Protein AF-A0A3P8JRS4-F1 (afdb_monomer)

InterPro domains:
  IPR000023 Phosphofructokinase domain [PF00365] (2-222)
  IPR022953 ATP-dependent 6-phosphofructokinase [PR00476] (5-24)
  IPR022953 ATP-dependent 6-phosphofructokinase [PR00476] (89-105)
  IPR022953 ATP-dependent 6-phosphofructokinase [PR00476] (116-133)
  IPR022953 ATP-dependent 6-phosphofructokinase [PR00476] (134-152)
  IPR022953 ATP-dependent 6-phosphofructokinase [PR00476] (155-171)
  IPR022953 ATP-dependent 6-phosphofructokinase [PR00476] (173-190)
  IPR022953 ATP-dependent 6-phosphofructokinase [PR00476] (208-220)
  IPR035966 Phosphofructokinase superfamily [G3DSA:3.40.50.460] (135-222)
  IPR035966 Phosphofructokinase superfamily [SSF53784] (1-224)

Organism: Raou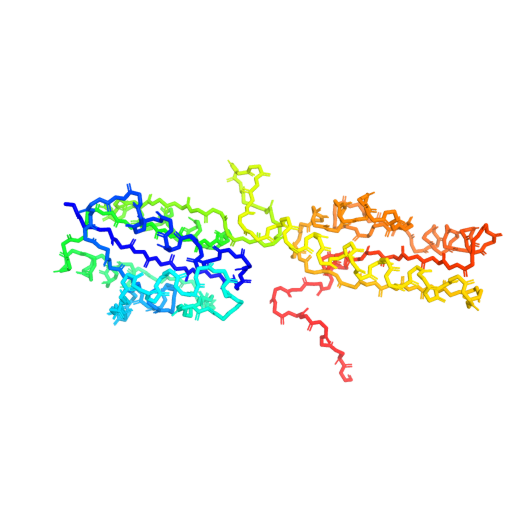ltella terrigena (NCBI:txid577)

pLDDT: mean 90.68, std 11.46, range [32.22, 98.31]

Foldseek 3Di:
DEEEEFEAEDDFQQQLLVVLVVVVVDPHHYWYFAAGLVSLQVVRTDDDDNVNSVVCRRPPDDPGDHHYDPDDDDPVSLVSSVVSCVVVPHQAYEYEYDPSNVVVQVVSVVVVHHYHYAAADLLCPHPPDNDHGRNVVLLVVLLVVLVVVVVVLQVAAPEEAEAEDENQQHQPSQVSSCVVNVAPEGQHNVDADDPVVVVVSLVVVSVVGRYHYYYYYQPSDVPDDVVPPPPPDD

Mean predicted aligned error: 5.43 Å

Structure (mmCIF, N/CA/C/O backbone):
data_AF-A0A3P8JRS4-F1
#
_entry.id   AF-A0A3P8JRS4-F1
#
loop_
_atom_site.group_PDB
_atom_site.id
_atom_site.type_symbol
_atom_site.label_atom_id
_atom_site.label_alt_id
_atom_site.label_comp_id
_atom_site.label_asym_id
_atom_site.label_entity_id
_atom_site.label_seq_id
_atom_site.pdbx_PDB_ins_code
_atom_site.Cartn_x
_atom_site.Cartn_y
_atom_site.Cartn_z
_atom_site.occupancy
_atom_site.B_iso_or_equiv
_atom_site.auth_seq_id
_atom_site.auth_comp_id
_atom_site.auth_asym_id
_atom_site.auth_atom_id
_atom_site.pdbx_PDB_model_num
ATOM 1 N N . MET A 1 1 ? -23.591 4.984 18.966 1.00 91.81 1 MET A N 1
ATOM 2 C CA . MET A 1 1 ? -22.718 4.035 18.251 1.00 91.81 1 MET A CA 1
ATOM 3 C C . MET A 1 1 ? -21.276 4.450 18.485 1.00 91.81 1 MET A C 1
ATOM 5 O O . MET A 1 1 ? -21.018 5.651 18.497 1.00 91.81 1 MET A O 1
ATOM 9 N N . LYS A 1 2 ? -20.367 3.500 18.695 1.00 96.31 2 LYS A N 1
ATOM 10 C CA . LYS A 1 2 ? -18.944 3.730 18.941 1.00 96.31 2 LYS A CA 1
ATOM 11 C C . LYS A 1 2 ? -18.099 2.838 18.036 1.00 96.31 2 LYS A C 1
ATOM 13 O O . LYS A 1 2 ? -18.239 1.616 18.063 1.00 96.31 2 LYS A O 1
ATOM 18 N N . ILE A 1 3 ? -17.232 3.448 17.237 1.00 97.06 3 ILE A N 1
ATOM 19 C CA . ILE A 1 3 ? -16.455 2.772 16.194 1.00 97.06 3 ILE A CA 1
ATOM 20 C C . ILE A 1 3 ? -14.976 2.779 16.575 1.00 97.06 3 ILE A C 1
ATOM 22 O O . ILE A 1 3 ? -14.408 3.827 16.875 1.00 97.06 3 ILE A O 1
ATOM 26 N N . GLY A 1 4 ? -14.333 1.614 16.522 1.00 96.94 4 GLY A N 1
ATOM 27 C CA . GLY A 1 4 ? -12.875 1.522 16.534 1.00 96.94 4 GLY A CA 1
ATOM 28 C C . GLY A 1 4 ? -12.304 1.697 15.128 1.00 96.94 4 GLY A C 1
ATOM 29 O O . GLY A 1 4 ? -12.745 1.002 14.217 1.00 96.94 4 GLY A O 1
ATOM 30 N N . LEU A 1 5 ? -11.306 2.563 14.952 1.00 96.44 5 LEU A N 1
ATOM 31 C CA . LEU A 1 5 ? -10.536 2.698 13.713 1.00 96.44 5 LEU A CA 1
ATOM 32 C C . LEU A 1 5 ? -9.098 2.254 13.927 1.00 96.44 5 LEU A C 1
ATOM 34 O O . LEU A 1 5 ? -8.480 2.580 14.938 1.00 96.44 5 LEU A O 1
ATOM 38 N N . VAL A 1 6 ? -8.549 1.531 12.962 1.00 95.50 6 VAL A N 1
ATOM 39 C CA . VAL A 1 6 ? -7.167 1.052 13.007 1.00 95.50 6 VAL A CA 1
ATOM 40 C C . VAL A 1 6 ? -6.612 0.937 11.594 1.00 95.50 6 VAL A C 1
ATOM 42 O O . VAL A 1 6 ? -7.328 0.580 10.660 1.00 95.50 6 VAL A O 1
ATOM 45 N N . ILE A 1 7 ? -5.325 1.226 11.435 1.00 94.88 7 ILE A N 1
ATOM 46 C CA . ILE A 1 7 ? -4.608 1.015 10.177 1.00 94.88 7 ILE A CA 1
ATOM 47 C C . ILE A 1 7 ? -3.472 0.035 10.442 1.00 94.88 7 ILE A C 1
ATOM 49 O O . ILE A 1 7 ? -2.685 0.222 11.369 1.00 94.88 7 ILE A O 1
ATOM 53 N N . SER A 1 8 ? -3.406 -1.043 9.666 1.00 92.38 8 SER A N 1
ATOM 54 C CA . SER A 1 8 ? -2.388 -2.085 9.806 1.00 92.38 8 SER A CA 1
ATOM 55 C C . SER A 1 8 ? -1.908 -2.530 8.432 1.00 92.38 8 SER A C 1
ATOM 57 O O . SER A 1 8 ? -2.718 -2.826 7.555 1.00 92.38 8 SER A O 1
ATOM 59 N N . GLY A 1 9 ? -0.593 -2.579 8.242 1.00 85.94 9 GLY A N 1
ATOM 60 C CA . GLY A 1 9 ? 0.013 -2.833 6.940 1.00 85.94 9 GLY A CA 1
ATOM 61 C C . GLY A 1 9 ? 1.236 -1.956 6.715 1.00 85.94 9 GLY A C 1
ATOM 62 O O . GLY A 1 9 ? 1.842 -1.503 7.680 1.00 85.94 9 GLY A O 1
ATOM 63 N N . GLY A 1 10 ? 1.606 -1.779 5.445 1.00 83.44 10 GLY A N 1
ATOM 64 C CA . GLY A 1 10 ? 2.520 -0.707 5.047 1.00 83.44 10 GLY A CA 1
ATOM 65 C C . GLY A 1 10 ? 1.760 0.609 4.882 1.00 83.44 10 GLY A C 1
ATOM 66 O O . GLY A 1 10 ? 0.561 0.594 4.597 1.00 83.44 10 GLY A O 1
ATOM 67 N N . ASP A 1 11 ? 2.455 1.728 5.064 1.00 87.94 11 ASP A N 1
ATOM 68 C CA . ASP A 1 11 ? 1.866 3.053 4.885 1.00 87.94 11 ASP A CA 1
ATOM 69 C C . ASP A 1 11 ? 1.555 3.317 3.411 1.00 87.94 11 ASP A C 1
ATOM 71 O O . ASP A 1 11 ? 2.328 2.968 2.517 1.00 87.94 11 ASP A O 1
ATOM 75 N N . VAL A 1 12 ? 0.420 3.969 3.163 1.00 91.19 12 VAL A N 1
ATOM 76 C CA . VAL A 1 12 ? 0.027 4.399 1.821 1.00 91.19 12 VAL A CA 1
ATOM 77 C C . VAL A 1 12 ? -0.554 5.804 1.845 1.00 91.19 12 VAL A C 1
ATOM 79 O O . VAL A 1 12 ? -1.149 6.253 2.831 1.00 91.19 12 VAL A O 1
ATOM 82 N N . SER A 1 13 ? -0.451 6.490 0.710 1.00 92.62 13 SER A N 1
ATOM 83 C CA . SER A 1 13 ? -1.134 7.762 0.507 1.00 92.62 13 SER A CA 1
ATOM 84 C C . SER A 1 13 ? -2.650 7.594 0.638 1.00 92.62 13 SER A C 1
ATOM 86 O O . SER A 1 13 ? -3.247 6.673 0.082 1.00 92.62 13 SER A O 1
ATOM 88 N N . GLY A 1 14 ? -3.281 8.506 1.380 1.00 92.31 14 GLY A N 1
ATOM 89 C CA . GLY A 1 14 ? -4.721 8.485 1.647 1.00 92.31 14 GLY A CA 1
ATOM 90 C C . GLY A 1 14 ? -5.118 7.876 2.993 1.00 92.31 14 GLY A C 1
ATOM 91 O O . GLY A 1 14 ? -6.285 7.987 3.364 1.00 92.31 14 GLY A O 1
ATOM 92 N N . MET A 1 15 ? -4.180 7.315 3.768 1.00 93.81 15 MET A N 1
ATOM 93 C CA . MET A 1 15 ? -4.471 6.762 5.099 1.00 93.81 15 MET A CA 1
ATOM 94 C C . MET A 1 15 ? -5.053 7.801 6.077 1.00 93.81 15 MET A C 1
ATOM 96 O O . MET A 1 15 ? -6.022 7.519 6.779 1.00 93.81 15 MET A O 1
ATOM 100 N N . ASN A 1 16 ? -4.527 9.031 6.073 1.00 94.75 16 ASN A N 1
ATOM 101 C CA . ASN A 1 16 ? -5.040 10.115 6.915 1.00 94.75 16 ASN A CA 1
ATOM 102 C C . ASN A 1 16 ? -6.425 10.569 6.452 1.00 94.75 16 ASN A C 1
ATOM 104 O O . ASN A 1 16 ? -7.332 10.731 7.268 1.00 94.75 16 ASN A O 1
ATOM 108 N N . ASN A 1 17 ? -6.607 10.718 5.135 1.00 95.25 17 ASN A N 1
ATOM 109 C CA . ASN A 1 17 ? -7.900 11.072 4.564 1.00 95.25 17 ASN A CA 1
ATOM 110 C C . ASN A 1 17 ? -8.952 10.008 4.902 1.00 95.25 17 ASN A C 1
ATOM 112 O O . ASN A 1 17 ? -10.070 10.359 5.240 1.00 95.25 17 ASN A O 1
ATOM 116 N N . PHE A 1 18 ? -8.603 8.719 4.905 1.00 94.94 18 PHE A N 1
ATOM 117 C CA . PHE A 1 18 ? -9.506 7.660 5.357 1.00 94.94 18 PHE A CA 1
ATOM 118 C C . PHE A 1 18 ? -10.008 7.897 6.794 1.00 94.94 18 PHE A C 1
ATOM 120 O O . PHE A 1 18 ? -11.221 7.904 7.011 1.00 94.94 18 PHE A O 1
ATOM 127 N N . LEU A 1 19 ? -9.112 8.161 7.756 1.00 95.06 19 LEU A N 1
ATOM 128 C CA . LEU A 1 19 ? -9.506 8.466 9.142 1.00 95.06 19 LEU A CA 1
ATOM 129 C C . LEU A 1 19 ? -10.413 9.697 9.213 1.00 95.06 19 LEU A C 1
ATOM 131 O O . LEU A 1 19 ? -11.443 9.680 9.889 1.00 95.06 19 LEU A O 1
ATOM 135 N N . PHE A 1 20 ? -10.048 10.749 8.480 1.00 95.88 20 PHE A N 1
ATOM 136 C CA . PHE A 1 20 ? -10.825 11.978 8.409 1.00 95.88 20 PHE A CA 1
ATOM 137 C C . PHE A 1 20 ? -12.221 11.753 7.816 1.00 95.88 20 PHE A C 1
ATOM 139 O O . PHE A 1 20 ? -13.203 12.196 8.408 1.00 95.88 20 PHE A O 1
ATOM 146 N N . GLN A 1 21 ? -12.338 11.048 6.686 1.00 95.81 21 GLN A N 1
ATOM 147 C CA . GLN A 1 21 ? -13.626 10.800 6.037 1.00 95.81 21 GLN A CA 1
ATOM 148 C C . GLN A 1 21 ? -14.538 9.966 6.929 1.00 95.81 21 GLN A C 1
ATOM 150 O O . GLN A 1 21 ? -15.708 10.307 7.067 1.00 95.81 21 GLN A O 1
ATOM 155 N N . VAL A 1 22 ? -14.025 8.916 7.581 1.00 94.81 22 VAL A N 1
ATOM 156 C CA . VAL A 1 22 ? -14.857 8.126 8.497 1.00 94.81 22 VAL A CA 1
ATOM 157 C C . VAL A 1 22 ? -15.367 8.995 9.642 1.00 94.81 22 VAL A C 1
ATOM 159 O O . VAL A 1 22 ? -16.564 8.981 9.898 1.00 94.81 22 VAL A O 1
ATOM 162 N N . ASN A 1 23 ? -14.508 9.811 10.263 1.00 94.25 23 ASN A N 1
ATOM 163 C CA . ASN A 1 23 ? -14.924 10.742 11.316 1.00 94.25 23 ASN A CA 1
ATOM 164 C C . ASN A 1 23 ? -15.920 11.806 10.821 1.00 94.25 23 ASN A C 1
ATOM 166 O O . ASN A 1 23 ? -16.787 12.232 11.571 1.00 94.25 23 ASN A O 1
ATOM 170 N N . ARG A 1 24 ? -15.805 12.254 9.567 1.00 94.69 24 ARG A N 1
ATOM 171 C CA . ARG A 1 24 ? -16.689 13.267 8.971 1.00 94.69 24 ARG A CA 1
ATOM 172 C C . ARG A 1 24 ? -18.069 12.719 8.595 1.00 94.69 24 ARG A C 1
ATOM 174 O O . ARG A 1 24 ? -19.036 13.472 8.609 1.00 94.69 24 ARG A O 1
ATOM 181 N N . MET A 1 25 ? -18.159 11.452 8.195 1.00 94.88 25 MET A N 1
ATOM 182 C CA . MET A 1 25 ? -19.380 10.857 7.633 1.00 94.88 25 MET A CA 1
ATOM 183 C C . MET A 1 25 ? -20.346 10.293 8.684 1.00 94.88 25 MET A C 1
ATOM 185 O O . MET A 1 25 ? -21.404 9.786 8.317 1.00 94.88 25 MET A O 1
ATOM 189 N N . THR A 1 26 ? -20.001 10.336 9.972 1.00 93.12 26 THR A N 1
ATOM 190 C CA . THR A 1 26 ? -20.804 9.729 11.039 1.00 93.12 26 THR A CA 1
ATOM 191 C C . THR A 1 26 ? -20.826 10.590 12.295 1.00 93.12 26 THR A C 1
ATOM 193 O O . THR A 1 26 ? -19.818 11.173 12.670 1.00 93.12 26 THR A O 1
ATOM 196 N N . ASP A 1 27 ? -21.939 10.540 13.026 1.00 93.19 27 ASP A N 1
ATOM 197 C CA . ASP A 1 27 ? -22.060 11.115 14.377 1.00 93.19 27 ASP A CA 1
ATOM 198 C C . ASP A 1 27 ? -21.632 10.128 15.486 1.00 93.19 27 ASP A C 1
ATOM 200 O O . ASP A 1 27 ? -21.984 10.277 16.657 1.00 93.19 27 ASP A O 1
ATOM 204 N N . ALA A 1 28 ? -20.938 9.045 15.123 1.00 94.12 28 ALA A N 1
ATOM 205 C CA . ALA A 1 28 ? -20.523 8.015 16.067 1.00 94.12 28 ALA A CA 1
ATOM 206 C C . ALA A 1 28 ? -19.265 8.445 16.824 1.00 94.12 28 ALA A C 1
ATOM 208 O O . ALA A 1 28 ? -18.406 9.136 16.283 1.00 94.12 28 ALA A O 1
ATOM 209 N N . GLU A 1 29 ? -19.117 7.977 18.062 1.00 94.75 29 GLU A N 1
ATOM 210 C CA . GLU A 1 29 ? -17.884 8.204 18.812 1.00 94.75 29 GLU A CA 1
ATOM 211 C C . GLU A 1 29 ? -16.757 7.358 18.199 1.00 94.75 29 GLU A C 1
ATOM 213 O O . GLU A 1 29 ? -16.855 6.129 18.129 1.00 94.75 29 GLU A O 1
ATOM 218 N N . ILE A 1 30 ? -15.685 8.011 17.752 1.00 95.69 30 ILE A N 1
ATOM 219 C CA . ILE A 1 30 ? -14.548 7.358 17.103 1.00 95.69 30 ILE A CA 1
ATOM 220 C C . ILE A 1 30 ? -13.426 7.112 18.113 1.00 95.69 30 ILE A C 1
ATOM 222 O O . ILE A 1 30 ? -12.975 8.021 18.804 1.00 95.69 30 ILE A O 1
ATOM 226 N N . VAL A 1 31 ? -12.927 5.877 18.161 1.00 96.00 31 VAL A N 1
ATOM 227 C CA . VAL A 1 31 ? -11.723 5.499 18.910 1.00 96.00 31 VAL A CA 1
ATOM 228 C C . VAL A 1 31 ? -10.658 5.046 17.927 1.00 96.00 31 VAL A C 1
ATOM 230 O O . VAL A 1 31 ? -10.792 3.994 17.308 1.00 96.00 31 VAL A O 1
ATOM 233 N N . ILE A 1 32 ? -9.580 5.813 17.801 1.00 96.00 32 ILE A N 1
ATOM 234 C CA . ILE A 1 32 ? -8.488 5.492 16.880 1.00 96.00 32 ILE A CA 1
ATOM 235 C C . ILE A 1 32 ? -7.404 4.718 17.635 1.00 96.00 32 ILE A C 1
ATOM 237 O O . ILE A 1 32 ? -6.925 5.167 18.673 1.00 96.00 32 ILE A O 1
ATOM 241 N N . PHE A 1 33 ? -7.008 3.556 17.122 1.00 95.44 33 PHE A N 1
ATOM 242 C CA . PHE A 1 33 ? -5.917 2.749 17.664 1.00 95.44 33 PHE A CA 1
ATOM 243 C C . PHE A 1 33 ? -4.622 2.989 16.891 1.00 95.44 33 PHE A C 1
ATOM 245 O O . PHE A 1 33 ? -4.598 2.964 15.660 1.00 95.44 33 PHE A O 1
ATOM 252 N N . ASN A 1 34 ? -3.535 3.189 17.632 1.00 93.75 34 ASN A N 1
ATOM 253 C CA . ASN A 1 34 ? -2.205 3.449 17.096 1.00 93.75 34 ASN A CA 1
ATOM 254 C C . ASN A 1 34 ? -1.345 2.176 17.124 1.00 93.75 34 ASN A C 1
ATOM 256 O O . ASN A 1 34 ? -1.328 1.485 18.139 1.00 93.75 34 ASN A O 1
ATOM 260 N N . GLY A 1 35 ? -0.601 1.880 16.054 1.00 91.50 35 GLY A N 1
ATOM 261 C CA . GLY A 1 35 ? 0.291 0.713 15.978 1.00 91.50 35 GLY A CA 1
ATOM 262 C C . GLY A 1 35 ? -0.354 -0.558 15.413 1.00 91.50 35 GLY A C 1
ATOM 263 O O . GLY A 1 35 ? 0.072 -1.668 15.741 1.00 91.50 35 GLY A O 1
ATOM 264 N N . GLY A 1 36 ? -1.399 -0.422 14.592 1.00 93.38 36 GLY A N 1
ATOM 265 C CA . GLY A 1 36 ? -2.062 -1.547 13.929 1.00 93.38 36 GLY A CA 1
ATOM 266 C C . GLY A 1 36 ? -2.592 -2.615 14.891 1.00 93.38 36 GLY A C 1
ATOM 267 O O . GLY A 1 36 ? -3.196 -2.313 15.921 1.00 93.38 36 GLY A O 1
ATOM 268 N N . ILE A 1 37 ? -2.369 -3.889 14.551 1.00 93.81 37 ILE A N 1
ATOM 269 C CA . ILE A 1 37 ? -2.844 -5.030 15.351 1.00 93.81 37 ILE A CA 1
ATOM 270 C C . ILE A 1 37 ? -2.225 -5.040 16.758 1.00 93.81 37 ILE A C 1
ATOM 272 O O . ILE A 1 37 ? -2.932 -5.327 17.722 1.00 93.81 37 ILE A O 1
ATOM 276 N N . ASN A 1 38 ? -0.946 -4.682 16.907 1.00 92.50 38 ASN A N 1
ATOM 277 C CA . ASN A 1 38 ? -0.314 -4.582 18.229 1.00 92.50 38 ASN A CA 1
ATOM 278 C C . ASN A 1 38 ? -0.989 -3.497 19.078 1.00 92.50 38 ASN A C 1
ATOM 280 O O . ASN A 1 38 ? -1.293 -3.727 20.245 1.00 92.50 38 ASN A O 1
ATOM 284 N N . GLY A 1 39 ? -1.365 -2.376 18.458 1.00 93.25 39 GLY A N 1
ATOM 285 C CA . GLY A 1 39 ? -2.170 -1.333 19.093 1.00 93.25 39 GLY A CA 1
ATOM 286 C C . GLY A 1 39 ? -3.512 -1.821 19.644 1.00 93.25 39 GLY A C 1
ATOM 287 O O . GLY A 1 39 ? -3.929 -1.401 20.724 1.00 93.25 39 GLY A O 1
ATOM 288 N N . LEU A 1 40 ? -4.183 -2.746 18.950 1.00 94.19 40 LEU A N 1
ATOM 289 C CA . LEU A 1 40 ? -5.421 -3.367 19.444 1.00 94.19 40 LEU A CA 1
ATOM 290 C C . LEU A 1 40 ? -5.169 -4.291 20.644 1.00 94.19 40 LEU A C 1
ATOM 292 O O . LEU A 1 40 ? -5.978 -4.338 21.574 1.00 94.19 40 LEU A O 1
ATOM 296 N N . ILE A 1 41 ? -4.057 -5.028 20.624 1.00 93.81 41 ILE A N 1
ATOM 297 C CA . ILE A 1 41 ? -3.644 -5.950 21.692 1.00 93.81 41 ILE A CA 1
ATOM 298 C C . ILE A 1 41 ? -3.292 -5.162 22.956 1.00 93.81 41 ILE A C 1
ATOM 300 O O . ILE A 1 41 ? -3.747 -5.504 24.051 1.00 93.81 41 ILE A O 1
ATOM 304 N N . ASP A 1 42 ? -2.523 -4.089 22.807 1.00 93.88 42 ASP A N 1
ATOM 305 C CA . ASP A 1 42 ? -2.019 -3.268 23.913 1.00 93.88 42 ASP A CA 1
ATOM 306 C C . ASP A 1 42 ? -2.957 -2.126 24.297 1.00 93.88 42 ASP A C 1
ATOM 308 O O . ASP A 1 42 ? -2.703 -1.398 25.254 1.00 93.88 42 ASP A O 1
ATOM 312 N N . ASN A 1 43 ? -4.102 -2.040 23.618 1.00 94.44 43 ASN A N 1
ATOM 313 C CA . ASN A 1 43 ? -5.149 -1.061 23.874 1.00 94.44 43 ASN A CA 1
ATOM 314 C C . ASN A 1 43 ? -4.669 0.393 23.710 1.00 94.44 43 ASN A C 1
ATOM 316 O O . ASN A 1 43 ? -5.105 1.288 24.440 1.00 94.44 43 ASN A O 1
ATOM 320 N N . CYS A 1 44 ? -3.787 0.629 22.738 1.00 93.44 44 CYS A N 1
ATOM 321 C CA . CYS A 1 44 ? -3.198 1.927 22.423 1.00 93.44 44 CYS A CA 1
ATOM 322 C C . CYS A 1 44 ? -4.194 2.819 21.670 1.00 93.44 44 CYS A C 1
ATOM 324 O O . CYS A 1 44 ? -4.033 3.094 20.481 1.00 93.44 44 CYS A O 1
ATOM 326 N N . ALA A 1 45 ? -5.247 3.252 22.361 1.00 92.88 45 ALA A N 1
ATOM 327 C CA . ALA A 1 45 ? -6.159 4.266 21.851 1.00 92.88 45 ALA A CA 1
ATOM 328 C C . ALA A 1 45 ? -5.490 5.645 21.902 1.00 92.88 45 ALA A C 1
ATOM 330 O O . ALA A 1 45 ? -4.892 6.014 22.913 1.00 92.88 45 ALA A O 1
ATOM 331 N N . ARG A 1 46 ? -5.613 6.402 20.816 1.00 88.38 46 ARG A N 1
ATOM 332 C CA . ARG A 1 46 ? -5.096 7.758 20.683 1.00 88.38 46 ARG A CA 1
ATOM 333 C C . ARG A 1 46 ? -6.261 8.726 20.551 1.00 88.38 46 ARG A C 1
ATOM 335 O O . ARG A 1 46 ? -7.128 8.543 19.699 1.00 88.38 46 ARG A O 1
ATOM 342 N N . GLU A 1 47 ? -6.254 9.763 21.376 1.00 85.88 47 GLU A N 1
ATOM 343 C CA . GLU A 1 47 ? -7.131 10.911 21.176 1.00 85.88 47 GLU A CA 1
ATOM 344 C C . GLU A 1 47 ? -6.548 11.774 20.057 1.00 85.88 47 GLU A C 1
ATOM 346 O O . GLU A 1 47 ? -5.381 12.170 20.102 1.00 85.88 47 GLU A O 1
ATOM 351 N N . ILE A 1 48 ? -7.347 12.007 19.018 1.00 89.44 48 ILE A N 1
ATOM 352 C CA . ILE A 1 48 ? -6.998 12.865 17.886 1.00 89.44 48 ILE A CA 1
ATOM 353 C C . ILE A 1 48 ? -8.143 13.853 17.727 1.00 89.44 48 ILE A C 1
ATOM 355 O O . ILE A 1 48 ? -9.305 13.449 17.638 1.00 89.44 48 ILE A O 1
ATOM 359 N N . SER A 1 49 ? -7.829 15.147 17.721 1.00 91.81 49 SER A N 1
ATOM 360 C CA . SER A 1 49 ? -8.861 16.164 17.572 1.00 91.81 49 SER A CA 1
ATOM 361 C C . SER A 1 49 ? -9.401 16.180 16.139 1.00 91.81 49 SER A C 1
ATOM 363 O O . SER A 1 49 ? -8.700 15.855 15.180 1.00 91.81 49 SER A O 1
ATOM 365 N N . THR A 1 50 ? -10.651 16.613 15.958 1.00 91.19 50 THR A N 1
ATOM 366 C CA . THR A 1 50 ? -11.220 16.798 14.611 1.00 91.19 50 THR A CA 1
ATOM 367 C C . THR A 1 50 ? -10.405 17.788 13.778 1.00 91.19 50 THR A C 1
ATOM 369 O O . THR A 1 50 ? -10.293 17.620 12.568 1.00 91.19 50 THR A O 1
ATOM 372 N N . ARG A 1 51 ? -9.796 18.787 14.426 1.00 93.12 51 ARG A N 1
ATOM 373 C CA . ARG A 1 51 ? -8.901 19.739 13.771 1.00 93.12 51 ARG A CA 1
ATOM 374 C C . ARG A 1 51 ? -7.662 19.045 13.209 1.00 93.12 51 ARG A C 1
ATOM 376 O O . ARG A 1 51 ? -7.366 19.234 12.037 1.00 93.12 51 ARG A O 1
ATOM 383 N N . ASP A 1 52 ? -7.014 18.184 13.992 1.00 93.81 52 ASP A N 1
ATOM 384 C CA . ASP A 1 52 ? -5.847 17.426 13.520 1.00 93.81 52 ASP A CA 1
ATOM 385 C C . ASP A 1 52 ? -6.217 16.493 12.359 1.00 93.81 52 ASP A C 1
ATOM 387 O O . ASP A 1 52 ? -5.472 16.377 11.389 1.00 93.81 52 ASP A O 1
ATOM 391 N N . LEU A 1 53 ? -7.395 15.858 12.404 1.00 94.12 53 LEU A N 1
ATOM 392 C CA . LEU A 1 53 ? -7.872 15.032 11.288 1.00 94.12 53 LEU A CA 1
ATOM 393 C C . LEU A 1 53 ? -8.006 15.840 9.988 1.00 94.12 53 LEU A C 1
ATOM 395 O O . LEU A 1 53 ? -7.652 15.335 8.926 1.00 94.12 53 LEU A O 1
ATOM 399 N N . VAL A 1 54 ? -8.493 17.082 10.064 1.00 94.38 54 VAL A N 1
ATOM 400 C CA . VAL A 1 54 ? -8.594 17.987 8.908 1.00 94.38 54 VAL A CA 1
ATOM 401 C C . VAL A 1 54 ? -7.206 18.417 8.440 1.00 94.38 54 VAL A C 1
ATOM 403 O O . VAL A 1 54 ? -6.880 18.235 7.265 1.00 94.38 54 VAL A O 1
ATOM 406 N N . ASP A 1 55 ? -6.384 18.938 9.352 1.00 93.88 55 ASP A N 1
ATOM 407 C CA . ASP A 1 55 ? -5.090 19.553 9.040 1.00 93.88 55 ASP A CA 1
ATOM 408 C C . ASP A 1 55 ? -4.109 18.537 8.426 1.00 93.88 55 ASP A C 1
ATOM 410 O O . ASP A 1 55 ? -3.349 18.868 7.516 1.00 93.88 55 ASP A O 1
ATOM 414 N N . PHE A 1 56 ? -4.170 17.271 8.851 1.00 93.88 56 PHE A N 1
ATOM 415 C CA . PHE A 1 56 ? -3.313 16.202 8.333 1.00 93.88 56 PHE A CA 1
ATOM 416 C C . PHE A 1 56 ? -3.973 15.330 7.256 1.00 93.88 56 PHE A C 1
ATOM 418 O O . PHE A 1 56 ? -3.323 14.416 6.743 1.00 93.88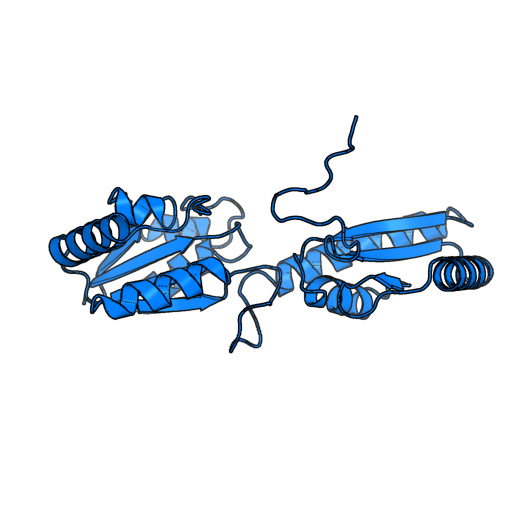 56 PHE A O 1
ATOM 425 N N . SER A 1 57 ? -5.224 15.599 6.865 1.00 93.44 57 SER A N 1
ATOM 426 C CA . SER A 1 57 ? -5.984 14.764 5.914 1.00 93.44 57 SER A CA 1
ATOM 427 C C . SER A 1 57 ? -5.250 14.513 4.589 1.00 93.44 57 SER A C 1
ATOM 429 O O . SER A 1 57 ? -5.298 13.403 4.058 1.00 93.44 57 SER A O 1
ATOM 431 N N . ILE A 1 58 ? -4.531 15.519 4.087 1.00 91.38 58 ILE A N 1
ATOM 432 C CA . ILE A 1 58 ? -3.726 15.465 2.854 1.00 91.38 58 ILE A CA 1
ATOM 433 C C . ILE A 1 58 ? -2.217 15.362 3.119 1.00 91.38 58 ILE A C 1
ATOM 435 O O . ILE A 1 58 ? -1.420 15.383 2.183 1.00 91.38 58 ILE A O 1
ATOM 439 N N . SER A 1 59 ? -1.814 15.291 4.388 1.00 90.75 59 SER A N 1
ATOM 440 C CA . SER A 1 59 ? -0.405 15.234 4.769 1.00 90.75 59 SER A CA 1
ATOM 441 C C . SER A 1 59 ? 0.200 13.871 4.420 1.00 90.75 59 SER A C 1
ATOM 443 O O . SER A 1 59 ? -0.463 12.847 4.616 1.00 90.75 59 SER A O 1
ATOM 445 N N . PRO A 1 60 ? 1.468 13.826 3.969 1.00 83.75 60 PRO A N 1
ATOM 446 C CA . PRO A 1 60 ? 2.205 12.575 3.822 1.00 83.75 60 PRO A CA 1
ATOM 447 C C . PRO A 1 60 ? 2.643 11.987 5.172 1.00 83.75 60 PRO A C 1
ATOM 449 O O . PRO A 1 60 ? 3.075 10.841 5.218 1.00 83.75 60 PRO A O 1
ATOM 452 N N . VAL A 1 61 ? 2.564 12.757 6.265 1.00 88.44 61 VAL A N 1
ATOM 453 C CA . VAL A 1 61 ? 2.958 12.304 7.604 1.00 88.44 61 VAL A CA 1
ATOM 454 C C . VAL A 1 61 ? 1.814 11.501 8.226 1.00 88.44 61 VAL A C 1
ATOM 456 O O . VAL A 1 61 ? 0.739 12.074 8.424 1.00 88.44 61 VAL A O 1
ATOM 459 N N . PRO A 1 62 ? 2.011 10.218 8.578 1.00 89.44 62 PRO A N 1
ATOM 460 C CA . PRO A 1 62 ? 0.963 9.404 9.185 1.00 89.44 62 PRO A CA 1
ATOM 461 C C . PRO A 1 62 ? 0.510 9.974 10.536 1.00 89.44 62 PRO A C 1
ATOM 463 O O . PRO A 1 62 ? 1.325 10.191 11.433 1.00 89.44 62 PRO A O 1
ATOM 466 N N . LEU A 1 63 ? -0.800 10.172 10.715 1.00 90.62 63 LEU A N 1
ATOM 467 C CA . LEU A 1 63 ? -1.383 10.552 12.013 1.00 90.62 63 LEU A CA 1
ATOM 468 C C . LEU A 1 63 ? -1.273 9.432 13.055 1.00 90.62 63 LEU A C 1
ATOM 470 O O . LEU A 1 63 ? -1.151 9.680 14.258 1.00 90.62 63 LEU A O 1
ATOM 474 N N . VAL A 1 64 ? -1.335 8.192 12.580 1.00 91.19 64 VAL A N 1
ATOM 475 C CA . VAL A 1 64 ? -1.173 6.982 13.378 1.00 91.19 64 VAL A CA 1
ATOM 476 C C . VAL A 1 64 ? -0.109 6.113 12.749 1.00 91.19 64 VAL A C 1
ATOM 478 O O . VAL A 1 64 ? -0.017 6.032 11.526 1.00 91.19 64 VAL A O 1
ATOM 481 N N . SER A 1 65 ? 0.672 5.438 13.584 1.00 87.12 65 SER A N 1
ATOM 482 C CA . SER A 1 65 ? 1.563 4.405 13.086 1.00 87.12 65 SER A CA 1
ATOM 483 C C . SER A 1 65 ? 0.734 3.226 12.588 1.00 87.12 65 SER A C 1
ATOM 485 O O . SER A 1 65 ? -0.101 2.674 13.318 1.00 87.12 65 SER A O 1
ATOM 487 N N . SER A 1 66 ? 0.976 2.830 11.341 1.00 76.62 66 SER A N 1
ATOM 488 C CA . SER A 1 66 ? 0.629 1.491 10.895 1.00 76.62 66 SER A CA 1
ATOM 489 C C . SER A 1 66 ? 1.676 0.508 11.429 1.00 76.62 66 SER A C 1
ATOM 491 O O . SER A 1 66 ? 2.794 0.874 11.794 1.00 76.62 66 SER A O 1
ATOM 493 N N . GLY A 1 67 ? 1.290 -0.754 11.573 1.00 69.12 67 GLY A N 1
ATOM 494 C CA . GLY A 1 67 ? 2.214 -1.807 11.974 1.00 69.12 67 GLY A CA 1
ATOM 495 C C . GLY A 1 67 ? 1.849 -3.110 11.293 1.00 69.12 67 GLY A C 1
ATOM 496 O O . GLY A 1 67 ? 0.677 -3.510 11.315 1.00 69.12 67 GLY A O 1
ATOM 497 N N . ARG A 1 68 ? 2.848 -3.774 10.702 1.00 70.69 68 ARG A N 1
ATOM 498 C CA . ARG A 1 68 ? 2.774 -5.197 10.362 1.00 70.69 68 ARG A CA 1
ATOM 499 C C . ARG A 1 68 ? 3.173 -5.978 11.607 1.00 70.69 68 ARG A C 1
ATOM 501 O O . ARG A 1 68 ? 4.260 -5.778 12.140 1.00 70.69 68 ARG A O 1
ATOM 508 N N . LYS A 1 69 ? 2.291 -6.849 12.093 1.00 73.19 69 LYS A N 1
ATOM 509 C CA . LYS A 1 69 ? 2.687 -7.811 13.121 1.00 73.19 69 LYS A CA 1
ATOM 510 C C . LYS A 1 69 ? 3.452 -8.935 12.426 1.00 73.19 69 LYS A C 1
ATOM 512 O O . LYS A 1 69 ? 2.876 -9.613 11.580 1.00 73.19 69 LYS A O 1
ATOM 517 N N . GLU A 1 70 ? 4.730 -9.087 12.758 1.00 63.72 70 GLU A N 1
ATOM 518 C CA . GLU A 1 70 ? 5.599 -10.125 12.182 1.00 63.72 70 GLU A CA 1
ATOM 519 C C . GLU A 1 70 ? 5.108 -11.531 12.560 1.00 63.72 70 GLU A C 1
ATOM 521 O O . GLU A 1 70 ? 5.055 -12.432 11.724 1.00 63.72 70 GLU A O 1
ATOM 526 N N . ASP A 1 71 ? 4.638 -11.687 13.800 1.00 71.94 71 ASP A N 1
ATOM 527 C CA . ASP A 1 71 ? 4.073 -12.937 14.294 1.00 71.94 71 ASP A CA 1
ATOM 528 C C . ASP A 1 71 ? 2.578 -13.071 14.001 1.00 71.94 71 ASP A C 1
ATOM 530 O O . ASP A 1 71 ? 1.763 -12.186 14.288 1.00 71.94 71 ASP A O 1
ATOM 534 N N . LYS A 1 72 ? 2.169 -14.261 13.554 1.00 79.06 72 LYS A N 1
ATOM 535 C CA . LYS A 1 72 ? 0.746 -14.608 13.481 1.00 79.06 72 LYS A CA 1
ATOM 536 C C . LYS A 1 72 ? 0.106 -14.486 14.865 1.00 79.06 72 LYS A C 1
ATOM 538 O O . LYS A 1 72 ? 0.584 -15.074 15.837 1.00 79.06 72 LYS A O 1
ATOM 543 N N . CYS A 1 73 ? -1.016 -13.767 14.938 1.00 85.56 73 CYS A N 1
ATOM 544 C CA . CYS A 1 73 ? -1.791 -13.656 16.171 1.00 85.56 73 CYS A CA 1
ATOM 545 C C . CYS A 1 73 ? -2.176 -15.037 16.708 1.00 85.56 73 CYS A C 1
ATOM 547 O O . CYS A 1 73 ? -2.762 -15.861 15.998 1.00 85.56 73 CYS A O 1
ATOM 549 N N . LYS A 1 74 ? -1.878 -15.261 17.987 1.00 91.44 74 LYS A N 1
ATOM 550 C CA . LYS A 1 74 ? -2.263 -16.466 18.724 1.00 91.44 74 LYS A CA 1
ATOM 551 C C . LYS A 1 74 ? -3.661 -16.285 19.310 1.00 91.44 74 LYS A C 1
ATOM 553 O O . LYS A 1 74 ? -4.173 -15.17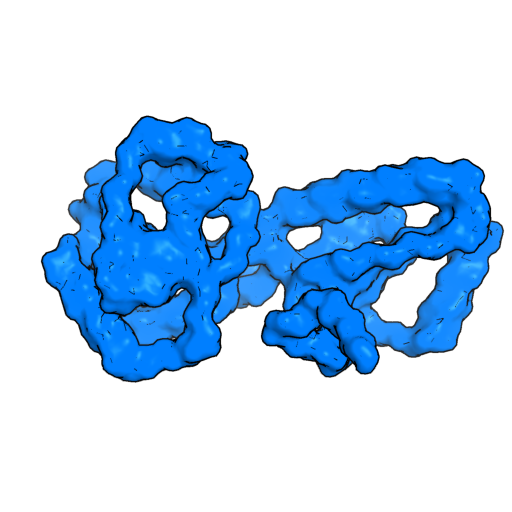3 19.401 1.00 91.44 74 LYS A O 1
ATOM 558 N N . LYS A 1 75 ? -4.279 -17.379 19.764 1.00 92.50 75 LYS A N 1
ATOM 559 C CA . LYS A 1 75 ? -5.610 -17.351 20.402 1.00 92.50 75 LYS A CA 1
ATOM 560 C C . LYS A 1 75 ? -5.701 -16.312 21.532 1.00 92.50 75 LYS A C 1
ATOM 562 O O . LYS A 1 75 ? -6.643 -15.528 21.565 1.00 92.50 75 LYS A O 1
ATOM 567 N N . PHE A 1 76 ? -4.674 -16.261 22.382 1.00 93.88 76 PHE A N 1
ATOM 568 C CA . PHE A 1 76 ? -4.569 -15.296 23.478 1.00 93.88 76 PHE A CA 1
ATOM 569 C C . PHE A 1 76 ? -4.615 -13.831 23.006 1.00 93.88 76 PHE A C 1
ATOM 571 O O . PHE A 1 76 ? -5.228 -12.994 23.666 1.00 93.88 76 PHE A O 1
ATOM 578 N N . ASP A 1 77 ? -4.034 -13.518 21.840 1.00 94.44 77 ASP A N 1
ATOM 579 C CA . ASP A 1 77 ? -4.065 -12.161 21.282 1.00 94.44 77 ASP A CA 1
ATOM 580 C C . ASP A 1 77 ? -5.497 -11.752 20.924 1.00 94.44 77 ASP A C 1
ATOM 582 O O . ASP A 1 77 ? -5.944 -10.668 21.296 1.00 94.44 77 ASP A O 1
ATOM 586 N N . TYR A 1 78 ? -6.242 -12.636 20.249 1.00 95.69 78 TYR A N 1
ATOM 587 C CA . TYR A 1 78 ? -7.642 -12.382 19.901 1.00 95.69 78 TYR A CA 1
ATOM 588 C C . TYR A 1 78 ? -8.511 -12.207 21.147 1.00 95.69 78 TYR A C 1
ATOM 590 O O . TYR A 1 78 ? -9.318 -11.284 21.199 1.00 95.69 78 TYR A O 1
ATOM 598 N N . GLU A 1 79 ? -8.326 -13.039 22.173 1.00 96.19 79 GLU A N 1
ATOM 599 C CA . GLU A 1 79 ? -9.056 -12.918 23.441 1.00 96.19 79 GLU A CA 1
ATOM 600 C C . GLU A 1 79 ? -8.769 -11.579 24.141 1.00 96.19 79 GLU A C 1
ATOM 602 O O . GLU A 1 79 ? -9.700 -10.915 24.612 1.00 96.19 79 GLU A O 1
ATOM 607 N N . LYS A 1 80 ? -7.505 -11.130 24.150 1.00 96.75 80 LYS A N 1
ATOM 608 C CA . LYS A 1 80 ? -7.112 -9.818 24.689 1.00 96.75 80 LYS A CA 1
ATOM 609 C C . LYS A 1 80 ? -7.756 -8.677 23.896 1.00 96.75 80 LYS A C 1
ATOM 611 O O . LYS A 1 80 ? -8.346 -7.781 24.498 1.00 96.75 80 LYS A O 1
ATOM 616 N N . ILE A 1 81 ? -7.732 -8.743 22.563 1.00 96.25 81 ILE A N 1
ATOM 617 C CA . ILE A 1 81 ? -8.377 -7.752 21.687 1.00 96.25 81 ILE A CA 1
ATOM 618 C C . ILE A 1 81 ? -9.888 -7.702 21.940 1.00 96.25 81 ILE A C 1
ATOM 620 O O . ILE A 1 81 ? -10.440 -6.624 22.139 1.00 96.25 81 ILE A O 1
ATOM 624 N N . VAL A 1 82 ? -10.568 -8.849 22.001 1.00 97.31 82 VAL A N 1
ATOM 625 C CA . VAL A 1 82 ? -12.015 -8.926 22.273 1.00 97.31 82 VAL A CA 1
ATOM 626 C C . VAL A 1 82 ? -12.349 -8.290 23.621 1.00 97.31 82 VAL A C 1
ATOM 628 O O . VAL A 1 82 ? -13.313 -7.529 23.721 1.00 97.31 82 VAL A O 1
ATOM 631 N N . LYS A 1 83 ? -11.538 -8.548 24.655 1.00 97.19 83 LYS A N 1
ATOM 632 C CA . LYS A 1 83 ? -11.690 -7.911 25.968 1.00 97.19 83 LYS A CA 1
ATOM 633 C C . LYS A 1 83 ? -11.538 -6.390 25.880 1.00 97.19 83 LYS A C 1
ATOM 635 O O . LYS A 1 83 ? -12.349 -5.682 26.474 1.00 97.19 83 LYS A O 1
ATOM 640 N N . ASN A 1 84 ? -10.553 -5.891 25.132 1.00 96.19 84 ASN A N 1
ATOM 641 C CA . ASN A 1 84 ? -10.319 -4.455 24.940 1.00 96.19 84 ASN A CA 1
ATOM 642 C C . ASN A 1 84 ? -11.468 -3.774 24.177 1.00 96.19 84 ASN A C 1
ATOM 644 O O . ASN A 1 84 ? -11.951 -2.719 24.585 1.00 96.19 84 ASN A O 1
ATOM 648 N N . ILE A 1 85 ? -11.953 -4.396 23.101 1.00 96.25 85 ILE A N 1
ATOM 649 C CA . ILE A 1 85 ? -13.078 -3.896 22.297 1.00 96.25 85 ILE A CA 1
ATOM 650 C C . ILE A 1 85 ? -14.350 -3.821 23.155 1.00 96.25 85 ILE A C 1
ATOM 652 O O . ILE A 1 85 ? -15.028 -2.792 23.179 1.00 96.25 85 ILE A O 1
ATOM 656 N N . ARG A 1 86 ? -14.646 -4.880 23.923 1.00 95.56 86 ARG A N 1
ATOM 657 C CA . ARG A 1 86 ? -15.819 -4.931 24.810 1.00 95.56 86 ARG A CA 1
ATOM 658 C C . ARG A 1 86 ? -15.718 -3.957 25.981 1.00 95.56 86 ARG A C 1
ATOM 660 O O . ARG A 1 86 ? -16.713 -3.319 26.310 1.00 95.56 86 ARG A O 1
ATOM 667 N N . SER A 1 87 ? -14.543 -3.801 26.594 1.00 95.88 87 SER A N 1
ATOM 668 C CA . SER A 1 87 ? -14.358 -2.865 27.715 1.00 95.88 87 SER A CA 1
ATOM 669 C C . SER A 1 87 ? -14.547 -1.408 27.287 1.00 95.88 87 SER A C 1
ATOM 671 O O . SER A 1 87 ? -15.109 -0.615 28.039 1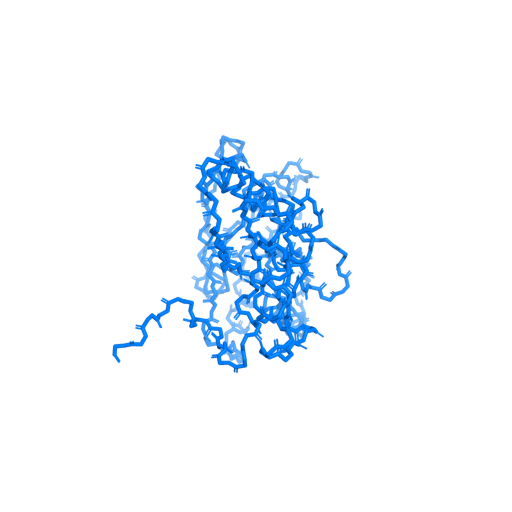.00 95.88 87 SER A O 1
ATOM 673 N N . LYS A 1 88 ? -14.162 -1.071 26.050 1.00 95.25 88 LYS A N 1
ATOM 674 C CA . LYS A 1 88 ? -14.418 0.238 25.437 1.00 95.25 88 LYS A CA 1
ATOM 675 C C . LYS A 1 88 ? -15.831 0.404 24.878 1.00 95.25 88 LYS A C 1
ATOM 677 O O . LYS A 1 88 ? -16.152 1.511 24.456 1.00 95.25 88 LYS A O 1
ATOM 682 N N . LYS A 1 89 ? -16.661 -0.648 24.909 1.00 96.19 89 LYS A N 1
ATOM 683 C CA . LYS A 1 89 ? -18.025 -0.675 24.356 1.00 96.19 89 LYS A CA 1
ATOM 684 C C . LYS A 1 89 ? -18.062 -0.283 22.873 1.00 96.19 89 LYS A C 1
ATOM 686 O O . LYS A 1 89 ? -18.888 0.528 22.473 1.00 96.19 89 LYS A O 1
ATOM 691 N N . LEU A 1 90 ? -17.125 -0.806 22.078 1.00 96.75 90 LEU A N 1
ATOM 692 C CA . LEU A 1 90 ? -17.133 -0.589 20.630 1.00 96.75 90 LEU A CA 1
ATOM 693 C C . LEU A 1 90 ? -18.204 -1.474 19.982 1.00 96.75 90 LEU A C 1
ATOM 695 O O . LEU A 1 90 ? -18.246 -2.678 20.239 1.00 96.75 90 LEU A O 1
ATOM 699 N N . ASP A 1 91 ? -19.023 -0.881 19.119 1.00 96.94 91 ASP A N 1
ATOM 700 C CA . ASP A 1 91 ? -20.059 -1.580 18.354 1.00 96.94 91 ASP A CA 1
ATOM 701 C C . ASP A 1 91 ? -19.474 -2.270 17.115 1.00 96.94 91 ASP A C 1
ATOM 703 O O . ASP A 1 91 ? -19.919 -3.349 16.720 1.00 96.94 91 ASP A O 1
ATOM 707 N N . CYS A 1 92 ? -18.459 -1.660 16.498 1.00 96.75 92 CYS A N 1
ATOM 708 C CA . CYS A 1 92 ? -17.732 -2.243 15.377 1.00 96.75 92 CYS A CA 1
ATOM 709 C C . CYS A 1 92 ? -16.275 -1.768 15.305 1.00 96.75 92 CYS A C 1
ATOM 711 O O . CYS A 1 92 ? -15.887 -0.758 15.898 1.00 96.75 92 CYS A O 1
ATOM 713 N N . LEU A 1 93 ? -15.467 -2.523 14.560 1.00 97.56 93 LEU A N 1
ATOM 714 C CA . LEU A 1 93 ? -14.084 -2.198 14.225 1.00 97.56 93 LEU A CA 1
ATOM 715 C C . LEU A 1 93 ? -13.952 -2.031 12.708 1.00 97.56 93 LEU A C 1
ATOM 717 O O . LEU A 1 93 ? -14.238 -2.966 11.961 1.00 97.56 93 LEU A O 1
ATOM 721 N N . ILE A 1 94 ? -13.474 -0.879 12.250 1.00 97.00 94 ILE A N 1
ATOM 722 C CA . ILE A 1 94 ? -13.108 -0.654 10.850 1.00 97.00 94 ILE A CA 1
ATOM 723 C C . ILE A 1 94 ? -11.583 -0.627 10.760 1.00 97.00 94 ILE A C 1
ATOM 725 O O . ILE A 1 94 ? -10.918 0.134 11.466 1.00 97.00 94 ILE A O 1
ATOM 729 N N . MET A 1 95 ? -11.025 -1.467 9.894 1.00 95.75 95 MET A N 1
ATOM 730 C CA . MET A 1 95 ? -9.584 -1.588 9.700 1.00 95.75 95 MET A CA 1
ATOM 731 C C . MET A 1 95 ? -9.204 -1.299 8.248 1.00 95.75 95 MET A C 1
ATOM 733 O O . MET A 1 95 ? -9.702 -1.949 7.331 1.00 95.75 95 MET A O 1
ATOM 737 N N . GLY A 1 96 ? -8.287 -0.353 8.051 1.00 95.50 96 GLY A N 1
ATOM 738 C CA . GLY A 1 96 ? -7.582 -0.167 6.784 1.00 95.50 96 GLY A CA 1
ATOM 739 C C . GLY A 1 96 ? -6.341 -1.054 6.736 1.00 95.50 96 GLY A C 1
ATOM 740 O O . GLY A 1 96 ? -5.554 -1.055 7.686 1.00 95.50 96 GLY A O 1
ATOM 741 N N . GLY A 1 97 ? -6.152 -1.815 5.660 1.00 93.19 97 GLY A N 1
ATOM 742 C CA . GLY A 1 97 ? -4.930 -2.599 5.499 1.00 93.19 97 GLY A CA 1
ATOM 743 C C . GLY A 1 97 ? -4.862 -3.477 4.257 1.00 93.19 97 GLY A C 1
ATOM 744 O O . GLY A 1 97 ? -5.779 -3.494 3.437 1.00 93.19 97 GLY A O 1
ATOM 745 N N . GLY A 1 98 ? -3.755 -4.214 4.155 1.00 91.81 98 GLY A N 1
ATOM 746 C CA . GLY A 1 98 ? -3.514 -5.205 3.103 1.00 91.81 98 GLY A CA 1
ATOM 747 C C . GLY A 1 98 ? -4.059 -6.602 3.439 1.00 91.81 98 GLY A C 1
ATOM 748 O O . GLY A 1 98 ? -4.822 -6.771 4.393 1.00 91.81 98 GLY A O 1
ATOM 749 N N . ASP A 1 99 ? -3.624 -7.628 2.701 1.00 89.56 99 ASP A N 1
ATOM 750 C CA . ASP A 1 99 ? -4.170 -8.993 2.804 1.00 89.56 99 ASP A CA 1
ATOM 751 C C . ASP A 1 99 ? -4.052 -9.578 4.224 1.00 89.56 99 ASP A C 1
ATOM 753 O O . ASP A 1 99 ? -5.029 -10.072 4.791 1.00 89.56 99 ASP A O 1
ATOM 757 N N . GLY A 1 100 ? -2.895 -9.412 4.875 1.00 88.88 100 GLY A N 1
ATOM 758 C CA . GLY A 1 100 ? -2.691 -9.860 6.259 1.00 88.88 100 GLY A CA 1
ATOM 759 C C . GLY A 1 100 ? -3.689 -9.253 7.257 1.00 88.88 100 GLY A C 1
ATOM 760 O O . GLY A 1 100 ? -4.138 -9.932 8.185 1.00 88.88 100 GLY A O 1
ATOM 761 N N . SER A 1 101 ? -4.106 -8.005 7.034 1.00 92.19 101 SER A N 1
ATOM 762 C CA . SER A 1 101 ? -5.119 -7.324 7.848 1.00 92.19 101 SER A CA 1
ATOM 763 C C . SER A 1 101 ? -6.506 -7.931 7.627 1.00 92.19 101 SER A C 1
ATOM 765 O O . SER A 1 101 ? -7.236 -8.175 8.586 1.00 92.19 101 SER A O 1
ATOM 767 N N . PHE A 1 102 ? -6.852 -8.285 6.388 1.00 92.19 102 PHE A N 1
ATOM 768 C CA . PHE A 1 102 ? -8.108 -8.973 6.070 1.00 92.19 102 PHE A CA 1
ATOM 769 C C . PHE A 1 102 ? -8.147 -10.399 6.636 1.00 92.19 102 PHE A C 1
ATOM 771 O O . PHE A 1 102 ? -9.167 -10.817 7.196 1.00 92.19 102 PHE A O 1
ATOM 778 N N . GLN A 1 103 ? -7.032 -11.135 6.583 1.00 91.44 103 GLN A N 1
ATOM 779 C CA . GLN A 1 103 ? -6.911 -12.438 7.244 1.00 91.44 103 GLN A CA 1
ATOM 780 C C . GLN A 1 103 ? -7.106 -12.323 8.762 1.00 91.44 103 GLN A C 1
ATOM 782 O O . GLN A 1 103 ? -7.798 -13.146 9.371 1.00 91.44 103 GLN A O 1
ATOM 787 N N . PHE A 1 104 ? -6.534 -11.287 9.381 1.00 93.50 104 PHE A N 1
ATOM 788 C CA . PHE A 1 104 ? -6.742 -10.987 10.794 1.00 93.50 104 PHE A CA 1
ATOM 789 C C . PHE A 1 104 ? -8.219 -10.694 11.101 1.00 93.50 104 PHE A C 1
ATOM 791 O O . PHE A 1 104 ? -8.779 -11.313 12.009 1.00 93.50 104 PHE A O 1
ATOM 798 N N . LEU A 1 105 ? -8.881 -9.830 10.321 1.00 94.56 105 LEU A N 1
ATOM 799 C CA . LEU A 1 105 ? -10.302 -9.508 10.496 1.00 94.56 105 LEU A CA 1
ATOM 800 C C . LEU A 1 105 ? -11.199 -10.745 10.389 1.00 94.56 105 LEU A C 1
ATOM 802 O O . LEU A 1 105 ? -12.083 -10.934 11.224 1.00 94.56 105 LEU A O 1
ATOM 806 N N . LYS A 1 106 ? -10.938 -11.622 9.412 1.00 93.94 106 LYS A N 1
ATOM 807 C CA . LYS A 1 106 ? -11.662 -12.890 9.229 1.00 93.94 106 LYS A CA 1
ATOM 808 C C . LYS A 1 106 ? -11.565 -13.801 10.452 1.00 93.94 106 LYS A C 1
ATOM 810 O O . LYS A 1 106 ? -12.511 -14.517 10.767 1.00 93.94 106 LYS A O 1
ATOM 815 N N . ASN A 1 107 ? -10.420 -13.816 11.128 1.00 94.94 107 ASN A N 1
ATOM 816 C CA . ASN A 1 107 ? -10.259 -14.588 12.355 1.00 94.94 107 ASN A CA 1
ATOM 817 C C . ASN A 1 107 ? -10.917 -13.892 13.547 1.00 94.94 107 ASN A C 1
ATOM 819 O O . ASN A 1 107 ? -11.565 -14.565 14.344 1.00 94.94 107 ASN A O 1
ATOM 823 N N . LEU A 1 108 ? -10.801 -12.566 13.648 1.00 96.12 108 LEU A N 1
ATOM 824 C CA . LEU A 1 108 ? -11.407 -11.778 14.719 1.00 96.12 108 LEU A CA 1
ATOM 825 C C . LEU A 1 108 ? -12.944 -11.855 14.697 1.00 96.12 108 LEU A C 1
ATOM 827 O O . LEU A 1 108 ? -13.558 -11.959 15.759 1.00 96.12 108 LEU A O 1
ATOM 831 N N . SER A 1 109 ? -13.571 -11.888 13.517 1.00 96.50 109 SER A N 1
ATOM 832 C CA . SER A 1 109 ? -15.033 -12.000 13.387 1.00 96.50 109 SER A CA 1
ATOM 833 C C . SER A 1 109 ? -15.591 -13.291 13.995 1.00 96.50 109 SER A C 1
ATOM 835 O O . SER A 1 109 ? -16.684 -13.292 14.559 1.00 96.50 109 SER A O 1
ATOM 837 N N . ARG A 1 110 ? -14.807 -14.379 13.998 1.00 96.81 110 ARG A N 1
ATOM 838 C CA . ARG A 1 110 ? -15.172 -15.654 14.645 1.00 96.81 110 ARG A CA 1
ATOM 839 C C . ARG A 1 110 ? -15.309 -15.544 16.166 1.00 96.81 110 ARG A C 1
ATOM 841 O O . ARG A 1 110 ? -15.932 -16.405 16.774 1.00 96.81 110 ARG A O 1
ATOM 848 N N . TYR A 1 111 ? -14.767 -14.488 16.776 1.00 96.38 111 TYR A N 1
ATOM 849 C CA . TYR A 1 111 ? -14.938 -14.178 18.199 1.00 96.38 111 TYR A CA 1
ATOM 850 C C . TYR A 1 111 ? -16.149 -13.264 18.472 1.00 96.38 111 TYR A C 1
ATOM 852 O O . TYR A 1 111 ? -16.309 -12.754 19.585 1.00 96.38 111 TYR A O 1
ATOM 860 N N . GLY A 1 112 ? -17.014 -13.051 17.474 1.00 95.44 112 GLY A N 1
ATOM 861 C CA . GLY A 1 112 ? -18.243 -12.267 17.604 1.00 95.44 112 GLY A CA 1
ATOM 862 C C . GLY A 1 112 ? -18.019 -10.755 17.593 1.00 95.44 112 GLY A C 1
ATOM 863 O O . GLY A 1 112 ? -18.828 -10.020 18.153 1.00 95.44 112 GLY A O 1
ATOM 864 N N . ILE A 1 113 ? -16.915 -10.285 17.004 1.00 96.94 113 ILE A N 1
ATOM 865 C CA . ILE A 1 113 ? -16.671 -8.857 16.776 1.00 96.94 113 ILE A CA 1
ATOM 866 C C . ILE A 1 113 ? -17.190 -8.479 15.392 1.00 96.94 113 ILE A C 1
ATOM 868 O O . ILE A 1 113 ? -16.826 -9.111 14.401 1.00 96.94 113 ILE A O 1
ATOM 872 N N . ASN A 1 114 ? -18.005 -7.427 15.323 1.00 96.69 114 ASN A N 1
ATOM 873 C CA . ASN A 1 114 ? -18.429 -6.850 14.056 1.00 96.69 114 ASN A CA 1
ATOM 874 C C . ASN A 1 114 ? -17.271 -6.050 13.447 1.00 96.69 114 ASN A C 1
ATOM 876 O O . ASN A 1 114 ? -16.839 -5.052 14.033 1.00 96.69 114 ASN A O 1
ATOM 880 N N . CYS A 1 115 ? -16.739 -6.494 12.312 1.00 96.12 115 CYS A N 1
ATOM 881 C CA . CYS A 1 115 ? -15.574 -5.870 11.705 1.00 96.12 115 CYS A CA 1
ATOM 882 C C . CYS A 1 115 ? -15.706 -5.671 10.195 1.00 96.12 115 CYS A C 1
ATOM 884 O O . CYS A 1 115 ? -16.294 -6.487 9.489 1.00 96.12 115 CYS A O 1
ATOM 886 N N . TYR A 1 116 ? -15.115 -4.578 9.717 1.00 95.25 116 TYR A N 1
ATOM 887 C CA . TYR A 1 116 ? -15.133 -4.163 8.320 1.00 95.25 116 TYR A CA 1
ATOM 888 C C . TYR A 1 116 ? -13.716 -3.821 7.865 1.00 95.25 116 TYR A C 1
ATOM 890 O O . TYR A 1 116 ? -12.966 -3.160 8.586 1.00 95.25 116 TYR A O 1
ATOM 898 N N . GLY A 1 117 ? -13.347 -4.291 6.676 1.00 94.12 117 GLY A N 1
ATOM 899 C CA . GLY A 1 117 ? -12.033 -4.065 6.082 1.00 94.12 117 GLY A CA 1
ATOM 900 C C . GLY A 1 117 ? -12.103 -3.078 4.926 1.00 94.12 117 GLY A C 1
ATOM 901 O O . GLY A 1 117 ? -13.009 -3.165 4.102 1.00 94.12 117 GLY A O 1
ATOM 902 N N . ILE A 1 118 ? -11.125 -2.178 4.848 1.00 94.62 118 ILE A N 1
ATOM 903 C CA . ILE A 1 118 ? -10.889 -1.305 3.696 1.00 94.62 118 ILE A CA 1
ATOM 904 C C . ILE A 1 118 ? -9.524 -1.656 3.110 1.00 94.62 118 ILE A C 1
ATOM 906 O O . ILE A 1 118 ? -8.510 -1.592 3.810 1.00 94.62 118 ILE A O 1
ATOM 910 N N . GLY A 1 119 ? -9.508 -2.034 1.830 1.00 94.31 119 GLY A N 1
ATOM 911 C CA . GLY A 1 119 ? -8.283 -2.377 1.117 1.00 94.31 119 GLY A CA 1
ATOM 912 C C . GLY A 1 119 ? -7.357 -1.168 1.026 1.00 94.31 119 GLY A C 1
ATOM 913 O O . GLY A 1 119 ? -7.696 -0.162 0.401 1.00 94.31 119 GLY A O 1
ATOM 914 N N . MET A 1 120 ? -6.197 -1.260 1.666 1.00 93.81 120 MET A N 1
ATOM 915 C CA . MET A 1 120 ? -5.216 -0.185 1.773 1.00 93.81 120 MET A CA 1
ATOM 916 C C . MET A 1 120 ? -3.822 -0.771 1.541 1.00 93.81 120 MET A C 1
ATOM 918 O O . MET A 1 120 ? -3.203 -1.330 2.445 1.00 93.81 120 MET A O 1
ATOM 922 N N . THR A 1 121 ? -3.385 -0.711 0.287 1.00 93.19 121 THR A N 1
ATOM 923 C CA . THR A 1 121 ? -2.119 -1.260 -0.212 1.00 93.19 121 THR A CA 1
ATOM 924 C C . THR A 1 121 ? -1.831 -0.667 -1.594 1.00 93.19 121 THR A C 1
ATOM 926 O O . THR A 1 121 ? -2.763 -0.313 -2.323 1.00 93.19 121 THR A O 1
ATOM 929 N N . ILE A 1 122 ? -0.554 -0.558 -1.958 1.00 94.88 122 ILE A N 1
ATOM 930 C CA . ILE A 1 122 ? -0.118 -0.168 -3.308 1.00 94.88 122 ILE A CA 1
ATOM 931 C C . ILE A 1 122 ? -0.074 -1.355 -4.277 1.00 94.88 122 ILE A C 1
ATOM 933 O O . ILE A 1 122 ? 0.083 -1.143 -5.473 1.00 94.88 122 ILE A O 1
ATOM 937 N N . ASP A 1 123 ? -0.223 -2.579 -3.775 1.00 93.19 123 ASP A N 1
ATOM 938 C CA . ASP A 1 123 ? -0.102 -3.805 -4.571 1.00 93.19 123 ASP A CA 1
ATOM 939 C C . ASP A 1 123 ? -1.410 -4.118 -5.331 1.00 93.19 123 ASP A C 1
ATOM 941 O O . ASP A 1 123 ? -1.400 -4.823 -6.337 1.00 93.19 123 ASP A O 1
ATOM 945 N N . ASN A 1 124 ? -2.538 -3.559 -4.863 1.00 92.25 124 ASN A N 1
ATOM 946 C CA . ASN A 1 124 ? -3.901 -3.805 -5.358 1.00 92.25 124 ASN A CA 1
ATOM 947 C C . ASN A 1 124 ? -4.278 -5.298 -5.438 1.00 92.25 124 ASN A C 1
ATOM 949 O O . ASN A 1 124 ? -4.971 -5.736 -6.352 1.00 92.25 124 ASN A O 1
ATOM 953 N N . ASP A 1 125 ? -3.832 -6.076 -4.455 1.00 90.69 125 ASP A N 1
ATOM 954 C CA . ASP A 1 125 ? -3.887 -7.541 -4.423 1.00 90.69 125 ASP A CA 1
ATOM 955 C C . ASP A 1 125 ? -4.974 -8.100 -3.482 1.00 90.69 125 ASP A C 1
ATOM 957 O O . ASP A 1 125 ? -4.983 -9.281 -3.130 1.00 90.69 125 ASP A O 1
ATOM 961 N N . ILE A 1 126 ? -5.925 -7.262 -3.060 1.00 90.38 126 ILE A N 1
ATOM 962 C CA . ILE A 1 126 ? -6.951 -7.657 -2.090 1.00 90.38 126 ILE A CA 1
ATOM 963 C C . ILE A 1 126 ? -8.123 -8.335 -2.787 1.00 90.38 126 ILE A C 1
ATOM 965 O O . ILE A 1 126 ? -8.918 -7.698 -3.480 1.00 90.38 126 ILE A O 1
ATOM 969 N N . ALA A 1 127 ? -8.295 -9.629 -2.514 1.00 86.00 127 ALA A N 1
ATOM 970 C CA . ALA A 1 127 ? -9.405 -10.413 -3.039 1.00 86.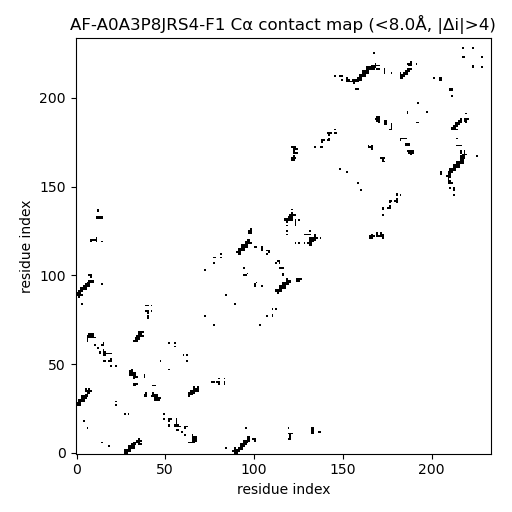00 127 ALA A CA 1
ATOM 971 C C . ALA A 1 127 ? -10.768 -9.741 -2.772 1.00 86.00 127 ALA A C 1
ATOM 973 O O . ALA A 1 127 ? -11.086 -9.335 -1.652 1.00 86.00 127 ALA A O 1
ATOM 974 N N . GLY A 1 128 ? -11.587 -9.635 -3.821 1.00 84.81 128 GLY A N 1
ATOM 975 C CA . GLY A 1 128 ? -12.907 -9.001 -3.763 1.00 84.81 128 GLY A CA 1
ATOM 976 C C . GLY A 1 128 ? -12.902 -7.472 -3.873 1.00 84.81 128 GLY A C 1
ATOM 977 O O . GLY A 1 128 ? -13.978 -6.881 -3.883 1.00 84.81 128 GLY A O 1
ATOM 978 N N . ASN A 1 129 ? -11.735 -6.831 -3.995 1.00 86.19 129 ASN A N 1
ATOM 979 C CA . ASN A 1 129 ? -11.613 -5.406 -4.298 1.00 86.19 129 ASN A CA 1
ATOM 980 C C . ASN A 1 129 ? -11.022 -5.238 -5.700 1.00 86.19 129 ASN A C 1
ATOM 982 O O . ASN A 1 129 ? -10.029 -5.872 -6.035 1.00 86.19 129 ASN A O 1
ATOM 986 N N . SER A 1 130 ? -11.610 -4.364 -6.518 1.00 89.44 130 SER A N 1
ATOM 987 C CA . SER A 1 130 ? -11.007 -3.972 -7.804 1.00 89.44 130 SER A CA 1
ATOM 988 C C . SER A 1 130 ? -9.959 -2.867 -7.650 1.00 89.44 130 SER A C 1
ATOM 990 O O . SER A 1 130 ? -9.189 -2.613 -8.574 1.00 89.44 130 SER A O 1
ATOM 992 N N . TYR A 1 131 ? -9.973 -2.167 -6.514 1.00 93.25 131 TYR A N 1
ATOM 993 C CA . TYR A 1 131 ? -9.135 -1.004 -6.269 1.00 93.25 131 TYR A CA 1
ATOM 994 C C . TYR A 1 131 ? -8.872 -0.816 -4.770 1.00 93.25 131 TYR A C 1
ATOM 996 O O . TYR A 1 131 ? -9.801 -0.892 -3.962 1.00 93.25 131 TYR A O 1
ATOM 1004 N N . THR A 1 132 ? -7.626 -0.515 -4.406 1.00 95.00 132 THR A N 1
ATOM 1005 C CA . THR A 1 132 ? -7.191 -0.254 -3.029 1.00 95.00 132 THR A CA 1
ATOM 1006 C C . THR A 1 132 ? -6.711 1.183 -2.840 1.00 95.00 132 THR A C 1
ATOM 1008 O O . THR A 1 132 ? -6.155 1.823 -3.736 1.00 95.00 132 THR A O 1
ATOM 1011 N N . VAL A 1 133 ? -6.906 1.715 -1.631 1.00 95.06 133 VAL A N 1
ATOM 1012 C CA . VAL A 1 133 ? -6.368 3.026 -1.248 1.00 95.06 133 VAL A CA 1
ATOM 1013 C C . VAL A 1 133 ? -4.842 2.985 -1.339 1.00 95.06 133 VAL A C 1
ATOM 1015 O O . VAL A 1 133 ? -4.219 2.051 -0.839 1.00 95.06 133 VAL A O 1
ATOM 1018 N N . GLY A 1 134 ? -4.258 4.004 -1.976 1.00 94.31 134 GLY A N 1
ATOM 1019 C CA . GLY A 1 134 ? -2.818 4.118 -2.222 1.00 94.31 134 GLY A CA 1
ATOM 1020 C C . GLY A 1 134 ? -2.379 3.743 -3.639 1.00 94.31 134 GLY A C 1
ATOM 1021 O O . GLY A 1 134 ? -1.384 4.286 -4.116 1.00 94.31 134 GLY A O 1
ATOM 1022 N N . PHE A 1 135 ? -3.137 2.893 -4.341 1.00 96.19 135 PHE A N 1
ATOM 1023 C CA . PHE A 1 135 ? -2.732 2.347 -5.640 1.00 96.19 135 PHE A CA 1
ATOM 1024 C C . PHE A 1 135 ? -2.502 3.413 -6.726 1.00 96.19 135 PHE A C 1
ATOM 1026 O O . PHE A 1 135 ? -1.416 3.471 -7.302 1.00 96.19 135 PHE A O 1
ATOM 1033 N N . SER A 1 136 ? -3.480 4.293 -7.001 1.00 95.44 136 SER A N 1
ATOM 1034 C CA . SER A 1 136 ? -3.319 5.322 -8.051 1.00 95.44 136 SER A CA 1
ATOM 1035 C C . SER A 1 136 ? -2.169 6.271 -7.750 1.00 95.44 136 SER A C 1
ATOM 1037 O O . SER A 1 136 ? -1.397 6.579 -8.650 1.00 95.44 136 SER A O 1
ATOM 1039 N N . THR A 1 137 ? -1.998 6.683 -6.492 1.00 95.44 137 THR A N 1
ATOM 1040 C CA . THR A 1 137 ? -0.903 7.585 -6.115 1.00 95.44 137 THR A CA 1
ATOM 1041 C C . THR A 1 137 ? 0.462 6.931 -6.330 1.00 95.44 137 THR A C 1
ATOM 1043 O O . THR A 1 137 ? 1.363 7.571 -6.868 1.00 95.44 137 THR A O 1
ATOM 1046 N N . ALA A 1 138 ? 0.615 5.646 -5.990 1.00 96.38 138 ALA A N 1
ATOM 1047 C CA . ALA A 1 138 ? 1.835 4.902 -6.296 1.00 96.38 138 ALA A CA 1
ATOM 1048 C C . ALA A 1 138 ? 2.073 4.812 -7.812 1.00 96.38 138 ALA A C 1
ATOM 1050 O O . ALA A 1 138 ? 3.173 5.089 -8.289 1.00 96.38 138 ALA A O 1
ATOM 1051 N N . CYS A 1 139 ? 1.030 4.502 -8.585 1.00 97.31 139 CYS A N 1
ATOM 1052 C CA . CYS A 1 139 ? 1.104 4.438 -10.043 1.00 97.31 139 CYS A CA 1
ATOM 1053 C C . CYS A 1 139 ? 1.513 5.787 -10.664 1.00 97.31 139 CYS A C 1
ATOM 1055 O O . CYS A 1 139 ? 2.358 5.821 -11.557 1.00 97.31 139 CYS A O 1
ATOM 1057 N N . GLU A 1 140 ? 0.943 6.898 -10.194 1.00 97.50 140 GLU A N 1
ATOM 1058 C CA . GLU A 1 140 ? 1.277 8.260 -10.631 1.00 97.50 140 GLU A CA 1
ATOM 1059 C C . GLU A 1 140 ? 2.732 8.619 -10.327 1.00 97.50 140 GLU A C 1
ATOM 1061 O O . GLU A 1 140 ? 3.412 9.193 -11.182 1.00 97.50 140 GLU A O 1
ATOM 1066 N N . GLN A 1 141 ? 3.241 8.215 -9.161 1.00 97.19 141 GLN A N 1
ATOM 1067 C CA . GLN A 1 141 ? 4.643 8.420 -8.816 1.00 97.19 141 GLN A CA 1
ATOM 1068 C C . GLN A 1 141 ? 5.572 7.688 -9.791 1.00 97.19 141 GLN A C 1
ATOM 1070 O O . GLN A 1 141 ? 6.522 8.284 -10.298 1.00 97.19 141 GLN A O 1
ATOM 1075 N N . VAL A 1 142 ? 5.279 6.425 -10.118 1.00 98.12 142 VAL A N 1
ATOM 1076 C CA . VAL A 1 142 ? 6.073 5.660 -11.094 1.00 98.12 142 VAL A CA 1
ATOM 1077 C C . VAL A 1 142 ? 6.032 6.318 -12.474 1.00 98.12 142 VAL A C 1
ATOM 1079 O O . VAL A 1 142 ? 7.072 6.452 -13.119 1.00 98.12 142 VAL A O 1
ATOM 1082 N N . ILE A 1 143 ? 4.862 6.789 -12.920 1.00 98.31 143 ILE A N 1
ATOM 1083 C CA . ILE A 1 143 ? 4.720 7.503 -14.199 1.00 98.31 143 ILE A CA 1
ATOM 1084 C C . ILE A 1 143 ? 5.614 8.751 -14.230 1.00 98.31 143 ILE A C 1
ATOM 1086 O O . ILE A 1 143 ? 6.301 8.994 -15.228 1.00 98.31 143 ILE A O 1
ATOM 1090 N N . ALA A 1 144 ? 5.648 9.521 -13.139 1.00 98.19 144 ALA A N 1
ATOM 1091 C CA . ALA A 1 144 ? 6.498 10.700 -13.030 1.00 98.19 144 ALA A CA 1
ATOM 1092 C C . ALA A 1 144 ? 7.996 10.347 -13.104 1.00 98.19 144 AL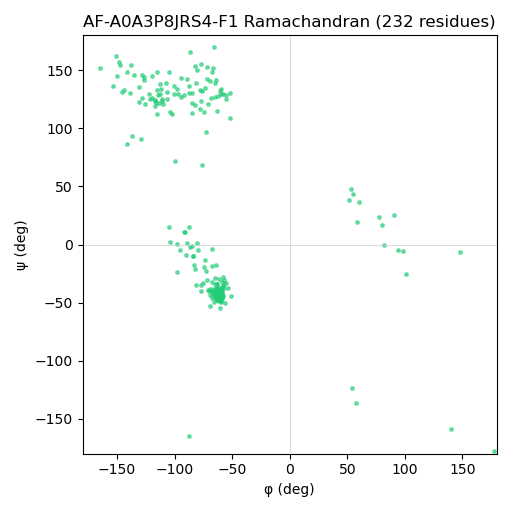A A C 1
ATOM 1094 O O . ALA A 1 144 ? 8.753 11.039 -13.790 1.00 98.19 144 ALA A O 1
ATOM 1095 N N . GLU A 1 145 ? 8.431 9.262 -12.458 1.00 98.00 145 GLU A N 1
ATOM 1096 C CA . GLU A 1 145 ? 9.825 8.803 -12.528 1.00 98.00 145 GLU A CA 1
ATOM 1097 C C . GLU A 1 145 ? 10.211 8.311 -13.929 1.00 98.00 145 GLU A C 1
ATOM 1099 O O . GLU A 1 145 ? 11.263 8.687 -14.456 1.00 98.00 145 GLU A O 1
ATOM 1104 N N . VAL A 1 146 ? 9.335 7.556 -14.599 1.00 97.88 146 VAL A N 1
ATOM 1105 C CA . VAL A 1 146 ? 9.553 7.128 -15.991 1.00 97.88 146 VAL A CA 1
ATOM 1106 C C . VAL A 1 146 ? 9.706 8.333 -16.918 1.00 97.88 146 VAL A C 1
ATOM 1108 O O . VAL A 1 146 ? 10.607 8.349 -17.761 1.00 97.88 146 VAL A O 1
ATOM 1111 N N . ALA A 1 147 ? 8.887 9.375 -16.749 1.00 97.12 147 ALA A N 1
ATOM 1112 C CA . ALA A 1 147 ? 8.985 10.593 -17.550 1.00 97.12 147 ALA A CA 1
ATOM 1113 C C . ALA A 1 147 ? 10.345 11.297 -17.380 1.00 97.12 147 ALA A C 1
ATOM 1115 O O . ALA A 1 147 ? 10.954 11.717 -18.371 1.00 97.12 147 ALA A O 1
ATOM 1116 N N . LYS A 1 148 ? 10.865 11.379 -16.146 1.00 96.75 148 LYS A N 1
ATOM 1117 C CA . LYS A 1 148 ? 12.201 11.936 -15.864 1.00 96.75 148 LYS A CA 1
ATOM 1118 C C . LYS A 1 148 ? 13.300 11.123 -16.550 1.00 96.75 148 LYS A C 1
ATOM 1120 O O . LYS A 1 148 ? 14.140 11.697 -17.242 1.00 96.75 148 LYS A O 1
ATOM 1125 N N . LEU A 1 149 ? 13.266 9.795 -16.430 1.00 95.69 149 LEU A N 1
ATOM 1126 C CA . LEU A 1 149 ? 14.253 8.911 -17.060 1.00 95.69 149 LEU A CA 1
ATOM 1127 C C . LEU A 1 149 ? 14.194 8.972 -18.586 1.00 95.69 149 LEU A C 1
ATOM 1129 O O . LEU A 1 149 ? 15.234 9.009 -19.243 1.00 95.69 149 LEU A O 1
ATOM 1133 N N . ARG A 1 150 ? 12.992 9.059 -19.165 1.00 93.81 150 ARG A N 1
ATOM 1134 C CA . ARG A 1 150 ? 12.822 9.210 -20.614 1.00 93.81 150 ARG A CA 1
ATOM 1135 C C . ARG A 1 150 ? 13.440 10.513 -21.109 1.00 93.81 150 ARG A C 1
ATOM 1137 O O . ARG A 1 150 ? 14.100 10.504 -22.147 1.00 93.81 150 ARG A O 1
ATOM 1144 N N . ASN A 1 151 ? 13.273 11.612 -20.372 1.00 93.44 151 ASN A N 1
ATOM 1145 C CA . ASN A 1 151 ? 13.911 12.888 -20.698 1.00 93.44 151 ASN A CA 1
ATOM 1146 C C . ASN A 1 151 ? 15.441 12.782 -20.668 1.00 93.44 151 ASN A C 1
ATOM 1148 O O . ASN A 1 151 ? 16.089 13.208 -21.622 1.00 93.44 151 ASN A O 1
ATOM 1152 N N . THR A 1 152 ? 16.013 12.139 -19.648 1.00 92.56 152 THR A N 1
ATOM 1153 C CA . THR A 1 152 ? 17.459 11.863 -19.578 1.00 92.56 152 THR A CA 1
ATOM 1154 C C . THR A 1 152 ? 17.932 11.008 -20.758 1.00 92.56 152 THR A C 1
ATOM 1156 O O . THR A 1 152 ? 18.933 11.314 -21.406 1.00 92.56 152 THR A O 1
ATOM 1159 N N . GLY A 1 153 ? 17.182 9.957 -21.091 1.00 92.19 153 GLY A N 1
ATOM 1160 C CA . GLY A 1 153 ? 17.503 9.035 -22.175 1.00 92.19 153 GLY A CA 1
ATOM 1161 C C . GLY A 1 153 ? 17.418 9.638 -23.579 1.00 92.19 153 GLY A C 1
ATOM 1162 O O . GLY A 1 153 ? 18.014 9.091 -24.503 1.00 92.19 153 GLY A O 1
ATOM 1163 N N . ARG A 1 154 ? 16.735 10.777 -23.772 1.00 87.69 154 ARG A N 1
ATOM 1164 C CA . ARG A 1 154 ? 16.732 11.489 -25.065 1.00 87.69 154 ARG A CA 1
ATOM 1165 C C . ARG A 1 154 ? 18.119 12.012 -25.435 1.00 87.69 154 ARG A C 1
ATOM 1167 O O . ARG A 1 154 ? 18.468 11.954 -26.610 1.00 87.69 154 ARG A O 1
ATOM 1174 N N . GLY A 1 155 ? 18.891 12.486 -24.455 1.00 85.25 155 GLY A N 1
ATOM 1175 C CA . GLY A 1 155 ? 20.227 13.056 -24.665 1.00 85.25 155 GLY A CA 1
ATOM 1176 C C . GLY A 1 155 ? 21.379 12.049 -24.586 1.00 85.25 155 GLY A C 1
ATOM 1177 O O . GLY A 1 155 ? 22.508 12.400 -24.912 1.00 85.25 155 GLY A O 1
ATOM 1178 N N . LEU A 1 156 ? 21.116 10.811 -24.153 1.00 86.81 156 LEU A N 1
ATOM 11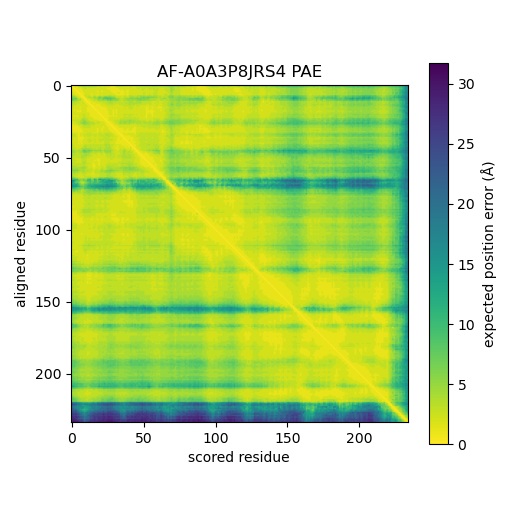79 C CA . LEU A 1 156 ? 22.134 9.786 -23.913 1.00 86.81 156 LEU A CA 1
ATOM 1180 C C . LEU A 1 156 ? 21.753 8.479 -24.634 1.00 86.81 156 LEU A C 1
ATOM 1182 O O . LEU A 1 156 ? 21.053 7.651 -24.046 1.00 86.81 156 LEU A O 1
ATOM 1186 N N . PRO A 1 157 ? 22.186 8.275 -25.894 1.00 86.94 157 PRO A N 1
ATOM 1187 C CA . PRO A 1 157 ? 21.847 7.079 -26.659 1.00 86.94 157 PRO A CA 1
ATOM 1188 C C . PRO A 1 157 ? 22.481 5.808 -26.070 1.00 86.94 157 PRO A C 1
ATOM 1190 O O . PRO A 1 157 ? 23.546 5.848 -25.453 1.00 86.94 157 PRO A O 1
ATOM 1193 N N . GLY A 1 158 ? 21.828 4.664 -26.284 1.00 88.56 158 GLY A N 1
ATOM 1194 C CA . GLY A 1 158 ? 22.317 3.345 -25.872 1.00 88.56 158 GLY A CA 1
ATOM 1195 C C . GLY A 1 158 ? 22.099 3.007 -24.395 1.00 88.56 158 GLY A C 1
ATOM 1196 O O . GLY A 1 158 ? 22.748 2.097 -23.882 1.00 88.56 158 GLY A O 1
ATOM 1197 N N . ARG A 1 159 ? 21.223 3.731 -23.684 1.00 91.81 159 ARG A N 1
ATOM 1198 C CA . ARG A 1 159 ? 20.982 3.521 -22.246 1.00 91.81 159 ARG A CA 1
ATOM 1199 C C . ARG A 1 159 ? 19.802 2.592 -21.975 1.00 91.81 159 ARG A C 1
ATOM 1201 O O . ARG A 1 159 ? 18.772 2.660 -22.641 1.00 91.81 159 ARG A O 1
ATOM 1208 N N . VAL A 1 160 ? 19.945 1.771 -20.940 1.00 94.88 160 VAL A N 1
ATOM 1209 C CA . VAL A 1 160 ? 18.858 0.983 -20.354 1.00 94.88 160 VAL A CA 1
ATOM 1210 C C . VAL A 1 160 ? 18.674 1.465 -18.924 1.00 94.88 160 VAL A C 1
ATOM 1212 O O . VAL A 1 160 ? 19.632 1.487 -18.155 1.00 94.88 160 VAL A O 1
ATOM 1215 N N . PHE A 1 161 ? 17.457 1.868 -18.588 1.00 95.81 161 PHE A N 1
ATOM 1216 C CA . PHE A 1 161 ? 17.051 2.172 -17.225 1.00 95.81 161 PHE A CA 1
ATOM 1217 C C . PHE A 1 161 ? 16.144 1.051 -16.741 1.00 95.81 161 PHE A C 1
ATOM 1219 O O . PHE A 1 161 ? 15.208 0.676 -17.444 1.00 95.81 161 PHE A O 1
ATOM 1226 N N . MET A 1 162 ? 16.414 0.529 -15.553 1.00 94.88 162 MET A N 1
ATOM 1227 C CA . MET A 1 162 ? 15.570 -0.460 -14.896 1.00 94.88 162 MET A CA 1
ATOM 1228 C C . MET A 1 162 ? 15.146 0.101 -13.545 1.00 94.88 162 MET A C 1
ATOM 1230 O O . MET A 1 162 ? 15.988 0.598 -12.799 1.00 94.88 162 MET A O 1
ATOM 1234 N N . ILE A 1 163 ? 13.847 0.062 -13.268 1.00 95.12 163 ILE A N 1
ATOM 1235 C CA . ILE A 1 163 ? 13.258 0.521 -12.013 1.00 95.12 163 ILE A CA 1
ATOM 1236 C C . ILE A 1 163 ? 12.610 -0.686 -11.352 1.00 95.12 163 ILE A C 1
ATOM 1238 O O . ILE A 1 163 ? 11.707 -1.292 -11.931 1.00 95.12 163 ILE A O 1
ATOM 1242 N N . GLU A 1 164 ? 13.075 -1.024 -10.157 1.00 94.12 164 GLU A N 1
ATOM 1243 C CA . GLU A 1 164 ? 12.395 -1.986 -9.297 1.00 94.12 164 GLU A CA 1
ATOM 1244 C C . GLU A 1 164 ? 11.206 -1.305 -8.611 1.00 94.12 164 GLU A C 1
ATOM 1246 O O . GLU A 1 164 ? 11.322 -0.186 -8.105 1.00 94.12 164 GLU A O 1
ATOM 1251 N N . LEU A 1 165 ? 10.055 -1.967 -8.633 1.00 94.44 165 LEU A N 1
ATOM 1252 C CA . LEU A 1 165 ? 8.801 -1.520 -8.053 1.00 94.44 165 LEU A CA 1
ATOM 1253 C C . LEU A 1 165 ? 8.344 -2.516 -6.996 1.00 94.44 165 LEU A C 1
ATOM 1255 O O . LEU A 1 165 ? 8.479 -3.725 -7.166 1.00 94.44 165 LEU A O 1
ATOM 1259 N N . LEU A 1 166 ? 7.729 -1.988 -5.943 1.00 91.88 166 LEU A N 1
ATOM 1260 C CA . LEU A 1 166 ? 6.996 -2.794 -4.975 1.00 91.88 166 LEU A CA 1
ATOM 1261 C C . LEU A 1 166 ? 5.761 -3.440 -5.634 1.00 91.88 166 LEU A C 1
ATOM 1263 O O . LEU A 1 166 ? 5.399 -3.116 -6.767 1.00 91.88 166 LEU A O 1
ATOM 1267 N N . GLY A 1 167 ? 5.116 -4.358 -4.923 1.00 87.50 167 GLY A N 1
ATOM 1268 C CA . GLY A 1 167 ? 3.982 -5.127 -5.445 1.00 87.50 167 GLY A CA 1
ATOM 1269 C C . GLY A 1 167 ? 3.897 -6.539 -4.876 1.00 87.50 167 GLY A C 1
ATOM 1270 O O . GLY A 1 167 ? 2.951 -7.266 -5.167 1.00 87.50 167 GLY A O 1
ATOM 1271 N N . GLY A 1 168 ? 4.894 -6.967 -4.096 1.00 86.38 168 GLY A N 1
ATOM 1272 C CA . GLY A 1 168 ? 5.020 -8.336 -3.629 1.00 86.38 168 GLY A CA 1
ATOM 1273 C C . GLY A 1 168 ? 4.988 -9.318 -4.795 1.00 86.38 168 GLY A C 1
ATOM 1274 O O . GLY A 1 168 ? 5.765 -9.219 -5.740 1.00 86.38 168 GLY A O 1
ATOM 1275 N N . TYR A 1 169 ? 4.046 -10.255 -4.728 1.00 87.69 169 TYR A N 1
ATOM 1276 C CA . TYR A 1 169 ? 3.806 -11.254 -5.771 1.00 87.69 169 TYR A CA 1
ATOM 1277 C C . TYR A 1 169 ? 2.749 -10.818 -6.804 1.00 87.69 169 TYR A C 1
ATOM 1279 O O . TYR A 1 169 ? 2.313 -11.649 -7.596 1.00 87.69 169 TYR A O 1
ATOM 1287 N N . CYS A 1 170 ? 2.328 -9.549 -6.789 1.00 92.12 170 CYS A N 1
ATOM 1288 C CA . CYS A 1 170 ? 1.344 -8.965 -7.697 1.00 92.12 170 CYS A CA 1
ATOM 1289 C C . CYS A 1 170 ? 2.015 -7.961 -8.649 1.00 92.12 170 CYS A C 1
ATOM 1291 O O . CYS A 1 170 ? 2.642 -6.981 -8.236 1.00 92.12 170 CYS A O 1
ATOM 1293 N N . GLY A 1 171 ? 1.870 -8.187 -9.951 1.00 95.12 171 GLY A N 1
ATOM 1294 C CA . GLY A 1 171 ? 2.412 -7.347 -11.013 1.00 95.12 171 GLY A CA 1
ATOM 1295 C C . GLY A 1 171 ? 1.548 -6.149 -11.400 1.00 95.12 171 GLY A C 1
ATOM 1296 O O . GLY A 1 171 ? 1.958 -5.387 -12.276 1.00 95.12 171 GLY A O 1
ATOM 1297 N N . GLU A 1 172 ? 0.374 -5.960 -10.786 1.00 95.88 172 GLU A N 1
ATOM 1298 C CA . GLU A 1 172 ? -0.632 -4.976 -11.217 1.00 95.88 172 GLU A CA 1
ATOM 1299 C C . GLU A 1 172 ? -0.083 -3.541 -11.232 1.00 95.88 172 GLU A C 1
ATOM 1301 O O . GLU A 1 172 ? -0.257 -2.825 -12.221 1.00 95.88 172 GLU A O 1
ATOM 1306 N N . LEU A 1 173 ? 0.646 -3.127 -10.186 1.00 97.00 173 LEU A N 1
ATOM 1307 C CA . LEU A 1 173 ? 1.274 -1.801 -10.134 1.00 97.00 173 LEU A CA 1
ATOM 1308 C C . LEU A 1 173 ? 2.266 -1.610 -11.285 1.00 97.00 173 LEU A C 1
ATOM 1310 O O . LEU A 1 173 ? 2.203 -0.607 -12.000 1.00 97.00 173 LEU A O 1
ATOM 1314 N N . THR A 1 174 ? 3.148 -2.586 -11.495 1.00 97.69 174 THR A N 1
ATOM 1315 C CA . THR A 1 174 ? 4.163 -2.560 -12.554 1.00 97.69 174 THR A CA 1
ATOM 1316 C C . THR A 1 174 ? 3.532 -2.521 -13.939 1.00 97.69 174 THR A C 1
ATOM 1318 O O . THR A 1 174 ? 3.931 -1.708 -14.775 1.00 97.69 174 THR A O 1
ATOM 1321 N N . LEU A 1 175 ? 2.527 -3.361 -14.188 1.00 97.50 175 LEU A N 1
ATOM 1322 C CA . LEU A 1 175 ? 1.852 -3.449 -15.477 1.00 97.50 175 LEU A CA 1
ATOM 1323 C C . LEU A 1 175 ? 1.082 -2.162 -15.798 1.00 97.50 175 LEU A C 1
ATOM 1325 O O . LEU A 1 175 ? 1.261 -1.585 -16.873 1.00 97.50 175 LEU A O 1
ATOM 1329 N N . GLN A 1 176 ? 0.269 -1.669 -14.860 1.00 97.69 176 GLN A N 1
ATOM 1330 C CA . GLN A 1 176 ? -0.504 -0.435 -15.032 1.00 97.69 176 GLN A CA 1
ATOM 1331 C C . GLN A 1 176 ? 0.406 0.779 -15.216 1.00 97.69 176 GLN A C 1
ATOM 1333 O O . GLN A 1 176 ? 0.167 1.604 -16.103 1.00 97.69 176 GLN A O 1
ATOM 1338 N N . ALA A 1 177 ? 1.468 0.887 -14.416 1.00 98.19 177 ALA A N 1
ATOM 1339 C CA . ALA A 1 177 ? 2.424 1.975 -14.544 1.00 98.19 177 ALA A CA 1
ATOM 1340 C C . ALA A 1 177 ? 3.160 1.917 -15.887 1.00 98.19 177 ALA A C 1
ATOM 1342 O O . ALA A 1 177 ? 3.314 2.955 -16.533 1.00 98.19 177 ALA A O 1
ATOM 1343 N N . ALA A 1 178 ? 3.560 0.730 -16.353 1.00 98.00 178 ALA A N 1
ATOM 1344 C CA . ALA A 1 178 ? 4.224 0.568 -17.644 1.00 98.00 178 ALA A CA 1
ATOM 1345 C C . ALA A 1 178 ? 3.336 1.022 -18.805 1.00 98.00 178 ALA A C 1
ATOM 1347 O O . ALA A 1 178 ? 3.780 1.808 -19.644 1.00 98.00 178 ALA A O 1
ATOM 1348 N N . LEU A 1 179 ? 2.070 0.593 -18.809 1.00 97.88 179 LEU A N 1
ATOM 1349 C CA . LEU A 1 179 ? 1.092 0.974 -19.829 1.00 97.88 179 LEU A CA 1
ATOM 1350 C C . LEU A 1 179 ? 0.848 2.487 -19.847 1.00 97.88 179 LEU A C 1
ATOM 1352 O O . LEU A 1 179 ? 0.896 3.108 -20.907 1.00 97.88 179 LEU A O 1
ATOM 1356 N N . LYS A 1 180 ? 0.630 3.101 -18.679 1.00 97.81 180 LYS A N 1
ATOM 1357 C CA . LYS A 1 180 ? 0.322 4.537 -18.571 1.00 97.81 180 LYS A CA 1
ATOM 1358 C C . LYS A 1 180 ? 1.522 5.442 -18.852 1.00 97.81 180 LYS A C 1
ATOM 1360 O O . LYS A 1 180 ? 1.341 6.560 -19.324 1.00 97.81 180 LYS A O 1
ATOM 1365 N N . SER A 1 181 ? 2.736 4.982 -18.556 1.00 97.44 181 SER A N 1
ATOM 1366 C CA . SER A 1 181 ? 3.971 5.760 -18.739 1.00 97.44 181 SER A CA 1
ATOM 1367 C C . SER A 1 181 ? 4.689 5.495 -20.063 1.00 97.44 181 SER A C 1
ATOM 1369 O O . SER A 1 181 ? 5.685 6.160 -20.359 1.00 97.44 181 SER A O 1
ATOM 1371 N N . ASN A 1 182 ? 4.201 4.538 -20.862 1.00 95.75 182 ASN A N 1
ATOM 1372 C CA . ASN A 1 182 ? 4.897 4.019 -22.037 1.00 95.75 182 ASN A CA 1
ATOM 1373 C C . ASN A 1 182 ? 6.324 3.545 -21.687 1.00 95.75 182 ASN A C 1
ATOM 1375 O O . ASN A 1 182 ? 7.314 3.908 -22.342 1.00 95.75 182 ASN A O 1
ATOM 1379 N N . ALA A 1 183 ? 6.440 2.768 -20.606 1.00 97.31 183 ALA A N 1
ATOM 1380 C CA . ALA A 1 183 ? 7.645 1.993 -20.347 1.00 97.31 183 ALA A CA 1
ATOM 1381 C C . ALA A 1 183 ? 7.777 0.897 -21.410 1.00 97.31 183 ALA A C 1
ATOM 1383 O O . ALA A 1 183 ? 6.796 0.390 -21.950 1.00 97.31 183 ALA A O 1
ATOM 1384 N N . ASP A 1 184 ? 9.010 0.541 -21.739 1.00 97.44 184 ASP A N 1
ATOM 1385 C CA . ASP A 1 184 ? 9.283 -0.344 -22.862 1.00 97.44 184 ASP A CA 1
ATOM 1386 C C . ASP A 1 184 ? 9.008 -1.809 -22.566 1.00 97.44 184 ASP A C 1
ATOM 1388 O O . ASP A 1 184 ? 8.647 -2.561 -23.473 1.00 97.44 184 ASP A O 1
ATOM 1392 N N . ILE A 1 185 ? 9.262 -2.209 -21.323 1.00 97.19 185 ILE A N 1
ATOM 1393 C CA . ILE A 1 185 ? 9.148 -3.581 -20.846 1.00 97.19 185 ILE A CA 1
ATOM 1394 C C . ILE A 1 185 ? 8.625 -3.529 -19.409 1.00 97.19 185 ILE A C 1
ATOM 1396 O O . ILE A 1 185 ? 9.138 -2.766 -18.590 1.00 97.19 185 ILE A O 1
ATOM 1400 N N . ALA A 1 186 ? 7.625 -4.358 -19.120 1.00 97.31 186 ALA A N 1
ATOM 1401 C CA . ALA A 1 186 ? 7.149 -4.644 -17.774 1.00 97.31 186 ALA A CA 1
ATOM 1402 C C . ALA A 1 186 ? 7.528 -6.086 -17.426 1.00 97.31 186 ALA A C 1
ATOM 1404 O O . ALA A 1 186 ? 7.140 -7.012 -18.137 1.00 97.31 186 ALA A O 1
ATOM 1405 N N . LEU A 1 187 ? 8.296 -6.266 -16.357 1.00 96.19 187 LEU A N 1
ATOM 1406 C CA . LEU A 1 187 ? 8.656 -7.568 -15.809 1.00 96.19 187 LEU A CA 1
ATOM 1407 C C . LEU A 1 187 ? 7.777 -7.816 -14.580 1.00 96.19 187 LEU A C 1
ATOM 1409 O O . LEU A 1 187 ? 7.888 -7.099 -13.582 1.00 96.19 187 LEU A O 1
ATOM 1413 N N . ILE A 1 188 ? 6.869 -8.788 -14.682 1.00 96.00 188 ILE A N 1
ATOM 1414 C CA . ILE A 1 188 ? 5.853 -9.087 -13.665 1.00 96.00 188 ILE A CA 1
ATOM 1415 C C . ILE A 1 188 ? 5.869 -10.574 -13.280 1.00 96.00 188 ILE A C 1
ATOM 1417 O O . ILE A 1 188 ? 6.160 -11.407 -14.144 1.00 96.00 188 ILE A O 1
ATOM 1421 N N . PRO A 1 189 ? 5.580 -10.927 -12.013 1.00 92.94 189 PRO A N 1
ATOM 1422 C CA . PRO A 1 189 ? 5.627 -12.314 -11.538 1.00 92.94 189 PRO A CA 1
ATOM 1423 C C . PRO A 1 189 ? 4.703 -13.261 -12.318 1.00 92.94 189 PRO A C 1
ATOM 1425 O O . PRO A 1 189 ? 4.989 -14.451 -12.439 1.00 92.94 189 PRO A O 1
ATOM 1428 N N . GLU A 1 190 ? 3.613 -12.743 -12.882 1.00 94.75 190 GLU A N 1
ATOM 1429 C CA . GLU A 1 190 ? 2.620 -13.508 -13.636 1.00 94.75 190 GLU A CA 1
ATOM 1430 C C . GLU A 1 190 ? 3.101 -13.917 -15.037 1.00 94.75 190 GLU A C 1
ATOM 1432 O O . GLU A 1 190 ? 2.546 -14.843 -15.629 1.00 94.75 190 GLU A O 1
ATOM 1437 N N . ALA A 1 191 ? 4.121 -13.247 -15.583 1.00 93.62 191 ALA A N 1
ATOM 1438 C CA . ALA A 1 191 ? 4.612 -13.465 -16.941 1.00 93.62 191 ALA A CA 1
ATOM 1439 C C . ALA A 1 191 ? 6.145 -13.383 -16.986 1.00 93.62 191 ALA A C 1
ATOM 1441 O O . ALA A 1 191 ? 6.724 -12.331 -17.264 1.00 93.62 191 ALA A O 1
ATOM 1442 N N . ILE A 1 192 ? 6.797 -14.517 -16.720 1.00 91.25 192 ILE A N 1
ATOM 1443 C CA . ILE A 1 192 ? 8.259 -14.646 -16.727 1.00 91.25 192 ILE A CA 1
ATOM 1444 C C . ILE A 1 192 ? 8.784 -14.836 -18.147 1.00 91.25 192 ILE A C 1
ATOM 1446 O O . ILE A 1 192 ? 8.222 -15.594 -18.937 1.00 91.25 192 ILE A O 1
ATOM 1450 N N . TRP A 1 193 ? 9.894 -14.167 -18.442 1.00 90.31 193 TRP A N 1
ATOM 1451 C CA . TRP A 1 193 ? 10.567 -14.230 -19.730 1.00 90.31 193 TRP A CA 1
ATOM 1452 C C . TRP A 1 193 ? 11.828 -15.074 -19.669 1.00 90.31 193 TRP A C 1
ATOM 1454 O O . TRP A 1 193 ? 12.541 -15.076 -18.663 1.00 90.31 193 TRP A O 1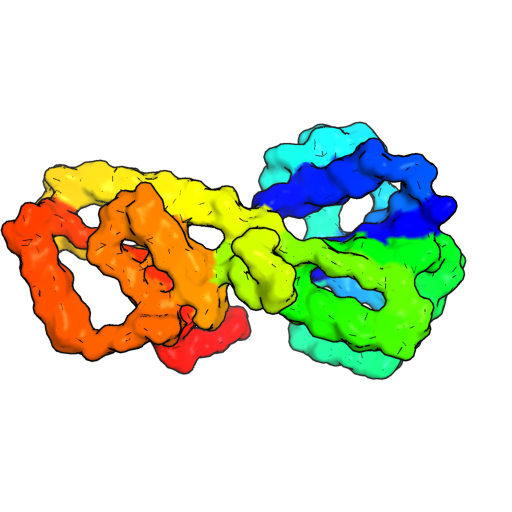
ATOM 1464 N N . ASP A 1 194 ? 12.139 -15.715 -20.791 1.00 92.75 194 ASP A N 1
ATOM 1465 C CA . ASP A 1 194 ? 13.478 -16.233 -21.024 1.00 92.75 194 ASP A CA 1
ATOM 1466 C C . ASP A 1 194 ? 14.493 -15.076 -21.121 1.00 92.75 194 ASP A C 1
ATOM 1468 O O . ASP A 1 194 ? 14.213 -14.018 -21.700 1.00 92.75 194 ASP A O 1
ATOM 1472 N N . ILE A 1 195 ? 15.673 -15.262 -20.522 1.00 90.44 195 ILE A N 1
ATOM 1473 C CA . ILE A 1 195 ? 16.695 -14.209 -20.415 1.00 90.44 195 ILE A CA 1
ATOM 1474 C C . ILE A 1 195 ? 17.255 -13.844 -21.794 1.00 90.44 195 ILE A C 1
ATOM 1476 O O . ILE A 1 195 ? 17.484 -12.658 -22.061 1.00 90.44 195 ILE A O 1
ATOM 1480 N N . ASP A 1 196 ? 17.444 -14.822 -22.681 1.00 94.19 196 ASP A N 1
ATOM 1481 C CA . ASP A 1 196 ? 17.968 -14.575 -24.022 1.00 94.19 196 ASP A CA 1
ATOM 1482 C C . ASP A 1 196 ? 16.929 -13.846 -24.881 1.00 94.19 196 ASP A C 1
ATOM 1484 O O . ASP A 1 196 ? 17.272 -12.897 -25.600 1.00 94.19 196 ASP A O 1
ATOM 1488 N N . GLU A 1 197 ? 15.646 -14.201 -24.747 1.00 95.62 197 GLU A N 1
ATOM 1489 C CA . GLU A 1 197 ? 14.551 -13.467 -25.390 1.00 95.62 197 GLU A CA 1
ATOM 1490 C C . GLU A 1 197 ? 14.488 -12.009 -24.906 1.00 95.62 197 GLU A C 1
ATOM 1492 O O . GLU A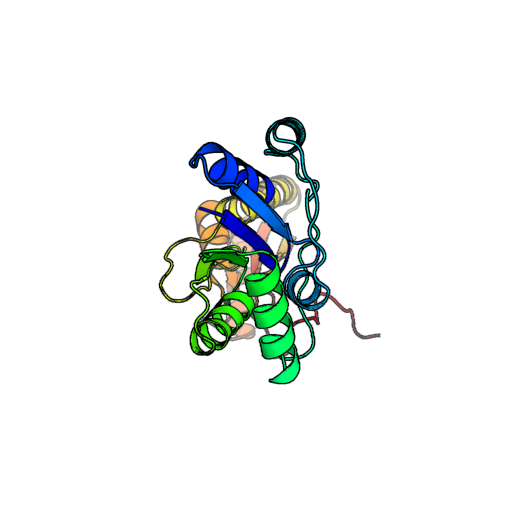 1 197 ? 14.432 -11.077 -25.720 1.00 95.62 197 GLU A O 1
ATOM 1497 N N . LEU A 1 198 ? 14.542 -11.787 -23.589 1.00 94.12 198 LEU A N 1
ATOM 1498 C CA . LEU A 1 198 ? 14.533 -10.449 -23.000 1.00 94.12 198 LEU A CA 1
ATOM 1499 C C . LEU A 1 198 ? 15.720 -9.616 -23.504 1.00 94.12 198 LEU A C 1
ATOM 1501 O O . LEU A 1 198 ? 15.542 -8.479 -23.959 1.00 94.12 198 LEU A O 1
ATOM 1505 N N . ALA A 1 199 ? 16.925 -10.190 -23.500 1.00 95.06 199 ALA A N 1
ATOM 1506 C CA . ALA A 1 199 ? 18.128 -9.535 -24.000 1.00 95.06 199 ALA A CA 1
ATOM 1507 C C . ALA A 1 199 ? 18.009 -9.174 -25.490 1.00 95.06 199 ALA A C 1
ATOM 1509 O O . ALA A 1 199 ? 18.399 -8.072 -25.897 1.00 95.06 199 ALA A O 1
ATOM 1510 N N . ALA A 1 200 ? 17.446 -10.063 -26.313 1.00 96.75 200 ALA A N 1
ATOM 1511 C CA . ALA A 1 200 ? 17.200 -9.800 -27.727 1.00 96.75 200 ALA A CA 1
ATOM 1512 C C . ALA A 1 200 ? 16.210 -8.641 -27.931 1.00 96.75 200 ALA A C 1
ATOM 1514 O O . ALA A 1 200 ? 16.472 -7.748 -28.747 1.00 96.75 200 ALA A O 1
ATOM 1515 N N . ARG A 1 201 ? 15.115 -8.589 -27.160 1.00 96.12 201 ARG A N 1
ATOM 1516 C CA . ARG A 1 201 ? 14.137 -7.490 -27.241 1.00 96.12 201 ARG A CA 1
ATOM 1517 C C . ARG A 1 201 ? 14.719 -6.151 -26.798 1.00 96.12 201 ARG A C 1
ATOM 1519 O O . ARG A 1 201 ? 14.496 -5.152 -27.483 1.00 96.12 201 ARG A O 1
ATOM 1526 N N . ILE A 1 202 ? 15.514 -6.121 -25.727 1.00 95.69 202 ILE A N 1
ATOM 1527 C CA . ILE A 1 202 ? 16.212 -4.904 -25.278 1.00 95.69 202 ILE A CA 1
ATOM 1528 C C . ILE A 1 202 ? 17.145 -4.395 -26.383 1.00 95.69 202 ILE A C 1
ATOM 1530 O O . ILE A 1 202 ? 17.067 -3.227 -26.764 1.00 95.69 202 ILE A O 1
ATOM 1534 N N . LYS A 1 203 ? 17.975 -5.274 -26.964 1.00 95.50 203 LYS A N 1
ATOM 1535 C CA . LYS A 1 203 ? 18.873 -4.919 -28.079 1.00 95.50 203 LYS A CA 1
ATOM 1536 C C . LYS A 1 203 ? 18.103 -4.392 -29.292 1.00 95.50 203 LYS A C 1
ATOM 1538 O O . LYS A 1 203 ? 18.562 -3.452 -29.936 1.00 95.50 203 LYS A O 1
ATOM 1543 N N . CYS A 1 204 ? 16.947 -4.977 -29.609 1.00 96.31 204 CYS A N 1
ATOM 1544 C CA . CYS A 1 204 ? 16.086 -4.514 -30.697 1.00 96.31 204 CYS A CA 1
ATOM 1545 C C . CYS A 1 204 ? 15.563 -3.094 -30.436 1.00 96.31 204 CYS A C 1
ATOM 1547 O O . CYS A 1 204 ? 15.708 -2.223 -31.291 1.00 96.31 204 CYS A O 1
ATOM 1549 N N . LYS A 1 205 ? 15.049 -2.824 -29.231 1.00 95.50 205 LYS A N 1
ATOM 1550 C CA . LYS A 1 205 ? 14.566 -1.488 -28.864 1.00 95.50 205 LYS A CA 1
ATOM 1551 C C . LYS A 1 205 ? 15.679 -0.442 -28.858 1.00 95.50 205 LYS A C 1
ATOM 1553 O O . LYS A 1 205 ? 15.475 0.631 -29.405 1.00 95.50 205 LYS A O 1
ATOM 1558 N N . ILE A 1 206 ? 16.876 -0.746 -28.352 1.00 94.00 206 ILE A N 1
ATOM 1559 C CA . ILE A 1 206 ? 18.018 0.194 -28.394 1.00 94.00 206 ILE A CA 1
ATOM 1560 C C . ILE A 1 206 ? 18.358 0.630 -29.833 1.00 94.00 206 ILE A C 1
ATOM 1562 O O . ILE A 1 206 ? 18.801 1.753 -30.049 1.00 94.00 206 ILE A O 1
ATOM 1566 N N . LYS A 1 207 ? 18.133 -0.227 -30.840 1.00 93.94 207 LYS A N 1
ATOM 1567 C CA . LYS A 1 207 ? 18.331 0.147 -32.253 1.00 93.94 207 LYS A CA 1
ATOM 1568 C C . LYS A 1 207 ? 17.252 1.096 -32.788 1.00 93.94 207 LYS A C 1
ATOM 1570 O O . LYS A 1 207 ? 17.494 1.768 -33.784 1.00 93.94 207 LYS A O 1
ATOM 1575 N N . GLN A 1 208 ? 16.072 1.124 -32.171 1.00 93.06 208 GLN A N 1
ATOM 1576 C CA . GLN A 1 208 ? 14.912 1.914 -32.605 1.00 93.06 208 GLN A CA 1
ATOM 1577 C C . GLN A 1 208 ? 14.775 3.243 -31.850 1.00 93.06 208 GLN A C 1
ATOM 1579 O O . GLN A 1 208 ? 14.153 4.173 -32.355 1.00 93.06 208 GLN A O 1
ATOM 1584 N N . GLN A 1 209 ? 15.330 3.340 -30.640 1.00 92.69 209 GLN A N 1
ATOM 1585 C CA . GLN A 1 209 ? 15.198 4.500 -29.758 1.00 92.69 209 GLN A CA 1
ATOM 1586 C C . GLN A 1 209 ? 16.443 4.705 -28.890 1.00 92.69 209 GLN A C 1
ATOM 1588 O O . GLN A 1 209 ? 17.172 3.765 -28.584 1.00 92.69 209 GLN A O 1
ATOM 1593 N N . ASN A 1 210 ? 16.648 5.938 -28.421 1.00 92.75 210 ASN A N 1
ATOM 1594 C CA . ASN A 1 210 ? 17.856 6.321 -27.680 1.00 92.75 210 ASN A CA 1
ATOM 1595 C C . ASN A 1 210 ? 18.003 5.606 -26.326 1.00 92.75 210 ASN A C 1
ATOM 1597 O O . ASN A 1 210 ? 19.120 5.401 -25.856 1.00 92.75 210 ASN A O 1
ATOM 1601 N N . SER A 1 211 ? 16.895 5.227 -25.689 1.00 95.00 211 SER A N 1
ATOM 1602 C CA . SER A 1 211 ? 16.910 4.554 -24.389 1.00 95.00 211 SER A CA 1
ATOM 1603 C C . SER A 1 211 ? 15.759 3.569 -24.238 1.00 95.00 211 SER A C 1
ATOM 1605 O O . SER A 1 211 ? 14.716 3.727 -24.870 1.00 95.00 211 SER A O 1
ATOM 1607 N N . VAL A 1 212 ? 15.951 2.569 -23.380 1.00 96.69 212 VAL A N 1
ATOM 1608 C CA . VAL A 1 212 ? 14.939 1.578 -22.990 1.00 96.69 212 VAL A CA 1
ATOM 1609 C C . VAL A 1 212 ? 14.640 1.739 -21.506 1.00 96.69 212 VAL A C 1
ATOM 1611 O O . VAL A 1 212 ? 15.571 1.833 -20.709 1.00 96.69 212 VAL A O 1
ATOM 1614 N N . ILE A 1 213 ? 13.361 1.761 -21.135 1.00 97.56 213 ILE A N 1
ATOM 1615 C CA . ILE A 1 213 ? 12.923 1.809 -19.734 1.00 97.56 213 ILE A CA 1
ATOM 1616 C C . ILE A 1 213 ? 12.205 0.512 -19.375 1.00 97.56 213 ILE A C 1
ATOM 1618 O O . ILE A 1 213 ? 11.194 0.168 -19.983 1.00 97.56 213 ILE A O 1
ATOM 1622 N N . ILE A 1 214 ? 12.718 -0.183 -18.370 1.00 97.88 214 ILE A N 1
ATOM 1623 C CA . ILE A 1 214 ? 12.190 -1.441 -17.853 1.00 97.88 214 ILE A CA 1
ATOM 1624 C C . ILE A 1 214 ? 11.614 -1.167 -16.466 1.00 97.88 214 ILE A C 1
ATOM 1626 O O . ILE A 1 214 ? 12.317 -0.652 -15.598 1.00 97.88 214 ILE A O 1
ATOM 1630 N N . LEU A 1 215 ? 10.351 -1.517 -16.255 1.00 97.94 215 LEU A N 1
ATOM 1631 C CA . LEU A 1 215 ? 9.756 -1.576 -14.922 1.00 97.94 215 LEU A CA 1
ATOM 1632 C C . LEU A 1 215 ? 9.737 -3.031 -14.474 1.00 97.94 215 LEU A C 1
ATOM 1634 O O . LEU A 1 215 ? 9.286 -3.897 -15.222 1.00 97.94 215 LEU A O 1
ATOM 1638 N N . CYS A 1 216 ? 10.234 -3.304 -13.277 1.00 95.56 216 CYS A N 1
ATOM 1639 C CA . CYS A 1 216 ? 10.354 -4.649 -12.741 1.00 95.56 216 CYS A CA 1
ATOM 1640 C C . CYS A 1 216 ? 9.669 -4.723 -11.387 1.00 95.56 216 CYS A C 1
ATOM 1642 O O . CYS A 1 216 ? 10.050 -4.003 -10.477 1.00 95.56 216 CYS A O 1
ATOM 1644 N N . SER A 1 217 ? 8.672 -5.591 -11.248 1.00 94.38 217 SER A N 1
ATOM 1645 C CA . SER A 1 217 ? 8.125 -5.928 -9.932 1.00 94.38 217 SER A CA 1
ATOM 1646 C C . SER A 1 217 ? 9.196 -6.627 -9.086 1.00 94.38 217 SER A C 1
ATOM 1648 O O . SER A 1 217 ? 9.951 -7.449 -9.611 1.00 94.38 217 SER A O 1
ATOM 1650 N N . GLU A 1 218 ? 9.243 -6.331 -7.788 1.00 89.75 218 GLU A N 1
ATOM 1651 C CA . GLU A 1 218 ? 10.129 -6.986 -6.817 1.00 89.75 218 GLU A CA 1
ATOM 1652 C C . GLU A 1 218 ? 9.945 -8.513 -6.809 1.00 89.75 218 GLU A C 1
ATOM 1654 O O . GLU A 1 218 ? 10.918 -9.249 -6.676 1.00 89.75 218 GLU A O 1
ATOM 1659 N N . GLY A 1 219 ? 8.723 -9.002 -7.054 1.00 89.31 219 GLY A N 1
ATOM 1660 C CA . GLY A 1 219 ? 8.413 -10.429 -7.135 1.00 89.31 219 GLY A CA 1
ATOM 1661 C C . GLY A 1 219 ? 8.761 -11.098 -8.465 1.00 89.31 219 GLY A C 1
ATOM 1662 O O . GLY A 1 219 ? 8.485 -12.286 -8.624 1.00 89.31 219 GLY A O 1
ATOM 1663 N N . TYR A 1 220 ? 9.329 -10.376 -9.441 1.00 89.25 220 TYR A N 1
ATOM 1664 C CA . TYR A 1 220 ? 9.648 -10.944 -10.756 1.00 89.25 220 TYR A CA 1
ATOM 1665 C C . TYR A 1 220 ? 10.661 -12.094 -10.668 1.00 89.25 220 TYR A C 1
ATOM 1667 O O . TYR A 1 220 ? 10.551 -13.083 -11.395 1.00 89.25 220 TYR A O 1
ATOM 1675 N N . THR A 1 221 ? 11.647 -11.993 -9.773 1.00 79.00 221 THR A N 1
ATOM 1676 C CA . THR A 1 221 ? 12.582 -13.091 -9.518 1.00 79.00 221 THR A CA 1
ATOM 1677 C C . THR A 1 221 ? 12.029 -14.005 -8.425 1.00 79.00 221 THR A C 1
ATOM 1679 O O . THR A 1 221 ? 11.460 -13.566 -7.428 1.00 79.00 221 THR A O 1
ATOM 1682 N N . LYS A 1 222 ? 12.235 -15.320 -8.573 1.00 66.00 222 LYS A N 1
ATOM 1683 C CA . LYS A 1 222 ? 11.800 -16.322 -7.576 1.00 66.00 222 LYS A CA 1
ATOM 1684 C C . LYS A 1 222 ? 12.551 -16.234 -6.239 1.00 66.00 222 LYS A C 1
ATOM 1686 O O . LYS A 1 222 ? 12.246 -16.988 -5.322 1.00 66.00 222 LYS A O 1
ATOM 1691 N N . GLU A 1 223 ? 13.538 -15.350 -6.150 1.00 65.50 223 GLU A N 1
ATOM 1692 C CA . GLU A 1 223 ? 14.341 -15.099 -4.953 1.00 65.50 223 GLU A CA 1
ATOM 1693 C C . GLU A 1 223 ? 13.663 -14.107 -3.997 1.00 65.50 223 GLU A C 1
ATOM 1695 O O . GLU A 1 223 ? 14.095 -13.960 -2.852 1.00 65.50 223 GLU A O 1
ATOM 1700 N N . TYR A 1 224 ? 12.572 -13.459 -4.425 1.00 64.19 224 TYR A N 1
ATOM 1701 C CA . TYR A 1 224 ? 11.828 -12.543 -3.574 1.00 64.19 224 TYR A CA 1
ATOM 1702 C C . TYR A 1 224 ? 11.186 -13.256 -2.378 1.00 64.19 224 TYR A C 1
ATOM 1704 O O . TYR A 1 224 ? 10.394 -14.198 -2.507 1.00 64.19 224 TYR A O 1
ATOM 1712 N N . THR A 1 225 ? 11.478 -12.725 -1.193 1.00 60.34 225 THR A N 1
ATOM 1713 C CA . THR A 1 225 ? 10.781 -13.044 0.052 1.00 60.34 225 THR A CA 1
ATOM 1714 C C . THR A 1 225 ? 10.309 -11.745 0.709 1.00 60.34 225 THR A C 1
ATOM 1716 O O . THR A 1 225 ? 11.035 -10.749 0.674 1.00 60.34 225 THR A O 1
ATOM 1719 N N . PRO A 1 226 ? 9.108 -11.701 1.320 1.00 57.12 226 PRO A N 1
ATOM 1720 C CA . PRO A 1 226 ? 8.637 -10.501 2.006 1.00 57.12 226 PRO A CA 1
ATOM 1721 C C . PRO A 1 226 ? 9.644 -10.031 3.068 1.00 57.12 226 PRO A C 1
ATOM 1723 O O . PRO A 1 226 ? 10.024 -10.803 3.946 1.00 57.12 226 PRO A O 1
ATOM 1726 N N . GLY A 1 227 ? 10.074 -8.766 2.989 1.00 51.84 227 GLY A N 1
ATOM 1727 C CA . GLY A 1 227 ? 11.129 -8.195 3.845 1.00 51.84 227 GLY A CA 1
ATOM 1728 C C . GLY A 1 227 ? 12.545 -8.247 3.249 1.00 51.84 227 GLY A C 1
ATOM 1729 O O . GLY A 1 227 ? 13.470 -7.677 3.824 1.00 51.84 227 GLY A O 1
ATOM 1730 N N . PHE A 1 228 ? 12.719 -8.872 2.083 1.00 52.12 228 PHE A N 1
ATOM 1731 C CA . PHE A 1 228 ? 13.954 -8.885 1.301 1.00 52.12 228 PHE A CA 1
ATOM 1732 C C . PHE A 1 228 ? 13.855 -7.863 0.159 1.00 52.12 228 PHE A C 1
ATOM 1734 O O . PHE A 1 228 ? 13.670 -8.214 -1.000 1.00 52.12 228 PHE A O 1
ATOM 1741 N N . GLN A 1 229 ? 13.920 -6.576 0.501 1.00 48.09 229 GLN A N 1
ATOM 1742 C CA . GLN A 1 229 ? 13.869 -5.470 -0.463 1.00 48.09 229 GLN A CA 1
ATOM 1743 C C . GLN A 1 229 ? 15.273 -4.899 -0.654 1.00 48.09 229 GLN A C 1
ATOM 1745 O O . GLN A 1 229 ? 15.852 -4.360 0.290 1.00 48.09 229 GLN A O 1
ATOM 1750 N N . GLY A 1 230 ? 15.846 -5.050 -1.852 1.00 44.62 230 GLY A N 1
ATOM 1751 C CA . GLY A 1 230 ? 17.086 -4.374 -2.248 1.00 44.62 230 GLY A CA 1
ATOM 1752 C C . GLY A 1 230 ? 18.324 -4.643 -1.381 1.00 44.62 230 GLY A C 1
ATOM 1753 O O . GLY A 1 230 ? 19.275 -3.857 -1.419 1.00 44.62 230 GLY A O 1
ATOM 1754 N N . ARG A 1 231 ? 18.358 -5.725 -0.586 1.00 33.44 231 ARG A N 1
ATOM 1755 C CA . ARG A 1 231 ? 19.570 -6.098 0.152 1.00 33.44 231 ARG A CA 1
ATOM 1756 C C . ARG A 1 231 ? 20.574 -6.647 -0.856 1.00 33.44 231 ARG A C 1
ATOM 1758 O O . ARG A 1 231 ? 20.515 -7.818 -1.214 1.00 33.44 231 ARG A O 1
ATOM 1765 N N . LEU A 1 232 ? 21.490 -5.789 -1.309 1.00 32.22 232 LEU A N 1
ATOM 1766 C CA . LEU A 1 232 ? 22.735 -6.231 -1.931 1.00 32.22 232 LEU A CA 1
ATOM 1767 C C . LEU A 1 232 ? 23.371 -7.228 -0.955 1.00 32.22 232 LEU A C 1
ATOM 1769 O O . LEU A 1 232 ? 23.761 -6.855 0.154 1.00 32.22 232 LEU A O 1
ATOM 1773 N N . ILE A 1 233 ? 23.357 -8.509 -1.317 1.00 34.47 233 ILE A N 1
ATOM 1774 C CA . ILE A 1 233 ? 24.058 -9.548 -0.568 1.00 34.47 233 ILE A CA 1
ATOM 1775 C C . ILE A 1 233 ? 25.548 -9.149 -0.585 1.00 34.47 233 ILE A C 1
ATOM 1777 O O . ILE A 1 233 ? 26.036 -8.794 -1.662 1.00 34.47 233 ILE A O 1
ATOM 1781 N N . PRO A 1 234 ? 26.240 -9.111 0.569 1.00 36.53 234 PRO A N 1
ATOM 1782 C CA . PRO A 1 234 ? 27.682 -8.879 0.604 1.00 36.53 234 PRO A CA 1
ATOM 1783 C C . PRO A 1 234 ? 28.464 -9.991 -0.102 1.00 36.53 234 PRO A C 1
ATOM 1785 O O . PRO A 1 234 ? 27.996 -11.154 -0.084 1.00 36.53 234 PRO A O 1
#

Secondary structure (DSSP, 8-state):
-EEEEEEESS--TTHHHHHHHHHHS--SEEEEESSHHHHHHHT-EE---HHHHHHTTT-SS-SS-----SSPPPHHHHHHHHHHHHHTT-SEEEEEE-HHHHHHHHHHHTTT--EEEEEEESS---TT-S--EEHHHHHHHHHHHHHHHHHHHHHSTTEEEEEEE--TT--HHHHHHHHHHT-SEEEBTTB---HHHHHHHHHHHHHHSSEEEEEEEGGGSTT--TT-SS----

Sequence (234 aa):
MKIGLVISGGDVSGMNNFLFQVNRMTDAEIVIFNGGINGLIDNCAREISTRDLVDFSISPVPLVSSGRKEDKCKKFDYEKIVKNIRSKKLDCLIMGGGDGSFQFLKNLSRYGINCYGIGMTIDNDIAGNSYTVGFSTACEQVIAEVAKLRNTGRGLPGRVFMIELLGGYCGELTLQAALKSNADIALIPEAIWDIDELAARIKCKIKQQNSVIILCSEGYTKEYTPGFQGRLIP

Nearest PDB structures (foldseek):
  4i4i-assembly1_C  TM=9.327E-01  e=1.173E-16  Geobacillus stearothermophilus
  4i7e-assembly1_A  TM=9.067E-01  e=1.578E-16  Geobacillus stearothermophilus
  4a3s-assembly1_A  TM=9.260E-01  e=5.175E-16  Bacillus subtilis
  2pfk-assembly2_D  TM=9.361E-01  e=8.321E-16  Escherichia coli
  1zxx-assembly1_A  TM=9.138E-01  e=9.371E-16  Lactobacillus delbrueckii subsp. bulgaricus

Solvent-accessible surface area (backbone atoms only — not comparable to full-atom values): 12704 Å² total; per-residue (Å²): 107,28,37,34,36,33,37,24,31,72,88,47,65,57,58,36,31,51,56,30,49,58,60,71,76,46,96,48,52,76,44,36,31,35,34,12,64,58,9,45,54,72,60,36,66,48,92,75,56,72,63,55,34,60,76,34,23,85,45,91,63,73,86,52,50,51,26,68,71,88,65,82,81,48,73,67,46,53,54,44,27,53,50,46,42,55,74,70,58,44,66,35,38,42,36,37,15,32,61,72,44,50,55,48,50,63,56,46,37,76,76,75,45,52,69,46,78,40,54,27,28,54,28,56,75,40,87,98,47,96,72,24,47,20,26,68,62,52,30,51,51,50,29,54,50,47,52,53,52,52,60,55,21,69,81,39,68,75,40,76,49,76,44,80,36,73,24,59,79,33,28,55,37,31,48,53,24,22,67,77,46,67,43,74,41,60,40,23,46,88,58,81,75,57,68,68,60,50,53,51,52,52,56,53,46,42,76,75,37,37,43,41,40,34,33,29,17,55,27,45,49,93,82,54,48,98,92,64,72,88,72,77,77,130

Radius of gyration: 21.2 Å; Cα contacts (8 Å, |Δi|>4): 430; chains: 1; bounding box: 50×37×60 Å